Protein AF-A0A094HA91-F1 (afdb_monomer_lite)

Structure (mmCIF, N/CA/C/O backbone):
data_AF-A0A094HA91-F1
#
_entry.id   AF-A0A094HA91-F1
#
loop_
_atom_site.group_PDB
_atom_site.id
_atom_site.type_symbol
_atom_site.label_atom_id
_atom_site.label_alt_id
_atom_site.label_comp_id
_atom_site.label_asym_id
_atom_site.label_entity_id
_atom_site.label_seq_id
_atom_site.pdbx_PDB_ins_code
_atom_site.Cartn_x
_atom_site.Cartn_y
_atom_site.Cartn_z
_atom_site.occupancy
_atom_site.B_iso_or_equiv
_atom_site.auth_seq_id
_atom_site.auth_comp_id
_atom_site.auth_asym_id
_atom_site.auth_atom_id
_atom_site.pdbx_PDB_model_num
ATOM 1 N N . MET A 1 1 ? -21.942 -60.746 1.609 1.00 38.16 1 MET A N 1
ATOM 2 C CA . MET A 1 1 ? -20.697 -60.025 1.273 1.00 38.16 1 MET A CA 1
ATOM 3 C C . MET A 1 1 ? -20.878 -59.395 -0.104 1.00 38.16 1 MET A C 1
ATOM 5 O O . MET A 1 1 ? -20.816 -60.115 -1.087 1.00 38.16 1 MET A O 1
ATOM 9 N N . LEU A 1 2 ? -21.192 -58.098 -0.183 1.00 35.50 2 LEU A N 1
ATOM 10 C CA . LEU A 1 2 ? -21.187 -57.336 -1.440 1.00 35.50 2 LEU A CA 1
ATOM 11 C C . LEU A 1 2 ? -20.067 -56.296 -1.335 1.00 35.50 2 LEU A C 1
ATOM 13 O O . LEU A 1 2 ? -20.150 -55.385 -0.512 1.00 35.50 2 LEU A O 1
ATOM 17 N N . GLY A 1 3 ? -19.005 -56.472 -2.119 1.00 34.31 3 GLY A N 1
ATOM 18 C CA . GLY A 1 3 ? -17.891 -55.530 -2.199 1.00 34.31 3 GLY A CA 1
ATOM 19 C C . GLY A 1 3 ? -18.286 -54.297 -3.009 1.00 34.31 3 GLY A C 1
ATOM 20 O O . GLY A 1 3 ? -18.731 -54.416 -4.148 1.00 34.31 3 GLY A O 1
ATOM 21 N N . ARG A 1 4 ? -18.139 -53.110 -2.414 1.00 38.88 4 ARG A N 1
ATOM 22 C CA . ARG A 1 4 ? -18.252 -51.826 -3.114 1.00 38.88 4 ARG A CA 1
ATOM 23 C C . ARG A 1 4 ? -16.974 -51.594 -3.922 1.00 38.88 4 ARG A C 1
ATOM 25 O O . ARG A 1 4 ? -15.904 -51.473 -3.336 1.00 38.88 4 ARG A O 1
ATOM 32 N N . TYR A 1 5 ? -17.093 -51.504 -5.243 1.00 34.62 5 TYR A N 1
ATOM 33 C CA . TYR A 1 5 ? -16.032 -50.987 -6.105 1.00 34.62 5 TYR A CA 1
ATOM 34 C C . TYR A 1 5 ? -16.173 -49.466 -6.204 1.00 34.62 5 TYR A C 1
ATOM 36 O O . TYR A 1 5 ? -17.178 -48.962 -6.703 1.00 34.62 5 TYR A O 1
ATOM 44 N N . THR A 1 6 ? -15.173 -48.735 -5.719 1.00 33.72 6 THR A N 1
ATOM 45 C CA . THR A 1 6 ? -15.043 -47.291 -5.939 1.00 33.72 6 THR A CA 1
ATOM 46 C C . THR A 1 6 ? -14.335 -47.082 -7.273 1.00 33.72 6 THR A C 1
ATOM 48 O O . THR A 1 6 ? -13.165 -47.431 -7.413 1.00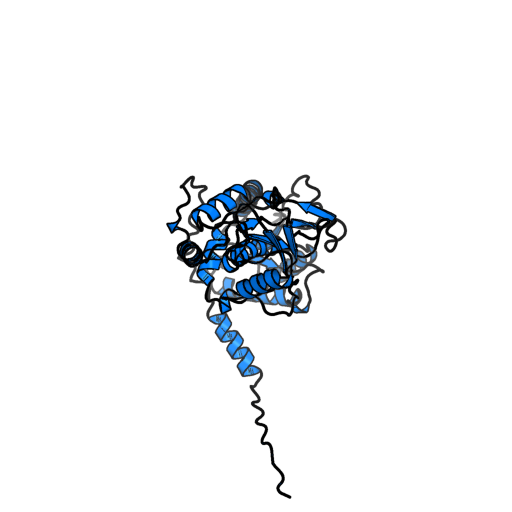 33.72 6 THR A O 1
ATOM 51 N N . VAL A 1 7 ? -15.034 -46.529 -8.264 1.00 33.19 7 VAL A N 1
ATOM 52 C CA . VAL A 1 7 ? -14.422 -46.092 -9.526 1.00 33.19 7 VAL A CA 1
ATOM 53 C C . VAL A 1 7 ? -13.783 -44.725 -9.285 1.00 33.19 7 VAL A C 1
ATOM 55 O O . VAL A 1 7 ? -14.483 -43.748 -9.031 1.00 33.19 7 VAL A O 1
ATOM 58 N N . VAL A 1 8 ? -12.453 -44.659 -9.332 1.00 33.97 8 VAL A N 1
ATOM 59 C CA . VAL A 1 8 ? -11.690 -43.405 -9.277 1.00 33.97 8 VAL A CA 1
ATOM 60 C C . VAL A 1 8 ? -11.387 -42.978 -10.712 1.00 33.97 8 VAL A C 1
ATOM 62 O O . VAL A 1 8 ? -10.635 -43.650 -11.415 1.00 33.97 8 VAL A O 1
ATOM 65 N N . PHE A 1 9 ? -11.977 -41.868 -11.159 1.00 29.89 9 PHE A N 1
ATOM 66 C CA . PHE A 1 9 ? -11.622 -41.239 -12.431 1.00 29.89 9 PHE A CA 1
ATOM 67 C C . PHE A 1 9 ? -10.371 -40.379 -12.236 1.00 29.89 9 PHE A C 1
ATOM 69 O O . PHE A 1 9 ? -10.421 -39.332 -11.595 1.00 29.89 9 PHE A O 1
ATOM 76 N N . TYR A 1 10 ? -9.248 -40.803 -12.813 1.00 31.75 10 TYR A N 1
ATOM 77 C CA . TYR A 1 10 ? -8.086 -39.937 -12.981 1.00 31.75 10 TYR A CA 1
ATOM 78 C C . TYR A 1 10 ? -8.288 -39.095 -14.242 1.00 31.75 10 TYR A C 1
ATOM 80 O O . TYR A 1 10 ? -8.124 -39.585 -15.358 1.00 31.75 10 TYR A O 1
ATOM 88 N N . ILE A 1 11 ? -8.647 -37.821 -14.074 1.00 40.84 11 ILE A N 1
ATOM 89 C CA . ILE A 1 11 ? -8.557 -36.849 -15.166 1.00 40.84 11 ILE A CA 1
ATOM 90 C C . ILE A 1 11 ? -7.079 -36.480 -15.299 1.00 40.84 11 ILE A C 1
ATOM 92 O O . ILE A 1 11 ? -6.558 -35.640 -14.568 1.00 40.84 11 ILE A O 1
ATOM 96 N N . VAL A 1 12 ? -6.387 -37.146 -16.220 1.00 38.72 12 VAL A N 1
ATOM 97 C CA . VAL A 1 12 ? -5.039 -36.760 -16.634 1.00 38.72 12 VAL A CA 1
ATOM 98 C C . VAL A 1 12 ? -5.189 -35.557 -17.559 1.00 38.72 12 VAL A C 1
ATOM 100 O O . VAL A 1 12 ? -5.432 -35.712 -18.753 1.00 38.72 12 VAL A O 1
ATOM 103 N N . ILE A 1 13 ? -5.097 -34.345 -17.009 1.00 44.78 13 ILE A N 1
ATOM 104 C CA . ILE A 1 13 ? -4.957 -33.143 -17.834 1.00 44.78 13 ILE A CA 1
ATOM 105 C C . ILE A 1 13 ? -3.515 -33.154 -18.356 1.00 44.78 13 ILE A C 1
ATOM 107 O O . ILE A 1 13 ? -2.586 -33.068 -17.547 1.00 44.78 13 ILE A O 1
ATOM 111 N N . PRO A 1 14 ? -3.283 -33.299 -19.673 1.00 46.81 14 PRO A N 1
ATOM 112 C CA . PRO A 1 14 ? -1.931 -33.305 -20.204 1.00 46.81 14 PRO A CA 1
ATOM 113 C C . PRO A 1 14 ? -1.273 -31.960 -19.892 1.00 46.81 14 PRO A C 1
ATOM 115 O O . PRO A 1 14 ? -1.886 -30.908 -20.067 1.00 46.81 14 PRO A O 1
ATOM 118 N N . LEU A 1 15 ? -0.013 -31.985 -19.453 1.00 42.66 15 LEU A N 1
ATOM 119 C CA . LEU A 1 15 ? 0.772 -30.794 -19.097 1.00 42.66 15 LEU A CA 1
ATOM 120 C C . LEU A 1 15 ? 0.761 -29.728 -20.217 1.00 42.66 15 LEU A C 1
ATOM 122 O O . LEU A 1 15 ? 0.785 -28.533 -19.940 1.00 42.66 15 LEU A O 1
ATOM 126 N N . ALA A 1 16 ? 0.619 -30.170 -21.473 1.00 42.41 16 ALA A N 1
ATOM 127 C CA . ALA A 1 16 ? 0.439 -29.326 -22.652 1.00 42.41 16 ALA A CA 1
ATOM 128 C C . ALA A 1 16 ? -0.849 -28.474 -22.626 1.00 42.41 16 ALA A C 1
ATOM 130 O O . ALA A 1 16 ? -0.846 -27.341 -23.096 1.00 42.41 16 ALA A O 1
ATOM 131 N N . ALA A 1 17 ? -1.953 -28.970 -22.062 1.00 46.06 17 ALA A N 1
ATOM 132 C CA . ALA A 1 17 ? -3.192 -28.202 -21.938 1.00 46.06 17 ALA A CA 1
ATOM 133 C C . ALA A 1 17 ? -3.067 -27.094 -20.881 1.00 46.06 17 ALA A C 1
ATOM 135 O O . ALA A 1 17 ? -3.595 -26.004 -21.077 1.00 46.06 17 ALA A O 1
ATOM 136 N N . ILE A 1 18 ? -2.304 -27.331 -19.806 1.00 53.28 18 ILE A N 1
ATOM 137 C CA . ILE A 1 18 ? -2.034 -26.326 -18.767 1.00 53.28 18 ILE A CA 1
ATOM 138 C C . ILE A 1 18 ? -1.111 -25.230 -19.307 1.00 53.28 18 ILE A C 1
ATOM 140 O O . ILE A 1 18 ? -1.396 -24.053 -19.105 1.00 53.28 18 ILE A O 1
ATOM 144 N N . THR A 1 19 ? -0.053 -25.580 -20.047 1.00 44.22 19 THR A N 1
ATOM 145 C CA . THR A 1 19 ? 0.846 -24.585 -20.660 1.00 44.22 19 THR A CA 1
ATOM 146 C C . THR A 1 19 ? 0.166 -23.785 -21.767 1.00 44.22 19 THR A C 1
ATOM 148 O O . THR A 1 19 ? 0.393 -22.581 -21.867 1.00 44.22 19 THR A O 1
ATOM 151 N N . THR A 1 20 ? -0.723 -24.402 -22.550 1.00 41.41 20 THR A N 1
ATOM 152 C CA . THR A 1 20 ? -1.504 -23.688 -23.574 1.00 41.41 20 THR A CA 1
ATOM 153 C C . THR A 1 20 ? -2.533 -22.751 -22.935 1.00 41.41 20 THR A C 1
ATOM 155 O O . THR A 1 20 ? -2.686 -21.620 -23.387 1.00 41.41 20 THR A O 1
ATOM 158 N N . LEU A 1 21 ? -3.182 -23.161 -21.838 1.00 39.25 21 LEU A N 1
ATOM 159 C CA . LEU A 1 21 ? -4.107 -22.305 -21.090 1.00 39.25 21 LEU A CA 1
ATOM 160 C C . LEU A 1 21 ? -3.375 -21.133 -20.412 1.00 39.25 21 LEU A C 1
ATOM 162 O O . LEU A 1 21 ? -3.867 -20.010 -20.453 1.00 39.25 21 LEU A O 1
ATOM 166 N N . TYR A 1 22 ? -2.168 -21.363 -19.879 1.00 42.41 22 TYR A N 1
ATOM 167 C CA . TYR A 1 22 ? -1.291 -20.303 -19.366 1.00 42.41 22 TYR A CA 1
ATOM 168 C C . TYR A 1 22 ? -0.878 -19.327 -20.478 1.00 42.41 22 TYR A C 1
ATOM 170 O O . TYR A 1 22 ? -0.992 -18.117 -20.314 1.00 42.41 22 TYR A O 1
ATOM 178 N N . ALA A 1 23 ? -0.462 -19.828 -21.644 1.00 40.25 23 ALA A N 1
ATOM 179 C CA . ALA A 1 23 ? -0.062 -18.981 -22.765 1.00 40.25 23 ALA A CA 1
ATOM 180 C C . ALA A 1 23 ? -1.231 -18.166 -23.343 1.00 40.25 23 ALA A C 1
ATOM 182 O O . ALA A 1 23 ? -1.022 -17.040 -23.781 1.00 40.25 23 ALA A O 1
ATOM 183 N N . VAL A 1 24 ? -2.458 -18.698 -23.337 1.00 41.19 24 VAL A N 1
ATOM 184 C CA . VAL A 1 24 ? -3.656 -17.987 -23.812 1.00 41.19 24 VAL A CA 1
ATOM 185 C C . VAL A 1 24 ? -4.144 -16.958 -22.789 1.00 41.19 24 VAL A C 1
ATOM 187 O O . VAL A 1 24 ? -4.438 -15.832 -23.180 1.00 41.19 24 VAL A O 1
ATOM 190 N N . LEU A 1 25 ? -4.164 -17.291 -21.493 1.00 39.09 25 LEU A N 1
ATOM 191 C CA . LEU A 1 25 ? -4.575 -16.354 -20.439 1.00 39.09 25 LEU A CA 1
ATOM 192 C C . LEU A 1 25 ? -3.605 -15.170 -20.299 1.00 39.09 25 LEU A C 1
ATOM 194 O O . LEU A 1 25 ? -4.060 -14.054 -20.086 1.00 39.09 25 LEU A O 1
ATOM 198 N N . PHE A 1 26 ? -2.300 -15.378 -20.508 1.00 41.28 26 PHE A N 1
ATOM 199 C CA . PHE A 1 26 ? -1.299 -14.301 -20.474 1.00 41.28 26 PHE A CA 1
ATOM 200 C C . PHE A 1 26 ? -1.054 -13.613 -21.832 1.00 41.28 26 PHE A C 1
ATOM 202 O O . PHE A 1 26 ? -0.458 -12.541 -21.866 1.00 41.28 26 PHE A O 1
ATOM 209 N N . ARG A 1 27 ? -1.534 -14.162 -22.962 1.00 34.72 27 ARG A N 1
ATOM 210 C CA . ARG A 1 27 ? -1.535 -13.450 -24.263 1.00 34.72 27 ARG A CA 1
ATOM 211 C C . ARG A 1 27 ? -2.678 -12.447 -24.414 1.00 34.72 27 ARG A C 1
ATOM 213 O O . ARG A 1 27 ? -2.625 -11.632 -25.334 1.00 34.72 27 ARG A O 1
ATOM 220 N N . LEU A 1 28 ? -3.698 -12.509 -23.557 1.00 30.31 28 LEU A N 1
ATOM 221 C CA . LEU A 1 28 ? -4.808 -11.552 -23.571 1.00 30.31 28 LEU A CA 1
ATOM 222 C C . LEU A 1 28 ? -4.429 -10.183 -22.976 1.00 30.31 28 LEU A C 1
ATOM 224 O O . LEU A 1 28 ? -5.101 -9.207 -23.288 1.00 30.31 28 LEU A O 1
ATOM 228 N N . ASP A 1 29 ? -3.294 -10.079 -22.276 1.00 33.84 29 ASP A N 1
ATOM 229 C CA . ASP A 1 29 ? -2.665 -8.810 -21.877 1.00 33.84 29 ASP A CA 1
ATOM 230 C C . ASP A 1 29 ? -1.635 -8.338 -22.918 1.00 33.84 29 ASP A C 1
ATOM 232 O O . ASP A 1 29 ? -0.498 -7.977 -22.601 1.00 33.84 29 ASP A O 1
ATOM 236 N N . ARG A 1 30 ? -2.006 -8.325 -24.205 1.00 31.97 30 ARG A N 1
ATOM 237 C CA . ARG A 1 30 ? -1.249 -7.502 -25.157 1.00 31.97 30 ARG A CA 1
ATOM 238 C C . ARG A 1 30 ? -1.371 -6.050 -24.681 1.00 31.97 30 ARG A C 1
ATOM 240 O O . ARG A 1 30 ? -2.503 -5.572 -24.581 1.00 31.97 30 ARG A O 1
ATOM 247 N N . PRO A 1 31 ? -0.265 -5.329 -24.422 1.00 30.42 31 PRO A N 1
ATOM 248 C CA . PRO A 1 31 ? -0.367 -3.903 -24.168 1.00 30.42 31 PRO A CA 1
ATOM 249 C C . PRO A 1 31 ? -1.065 -3.255 -25.374 1.00 30.42 31 PRO A C 1
ATOM 251 O O . PRO A 1 31 ? -0.810 -3.665 -26.517 1.00 30.42 31 PRO A O 1
ATOM 254 N N . PRO A 1 32 ? -1.975 -2.290 -25.157 1.00 28.73 32 PRO A N 1
ATOM 255 C CA . PRO A 1 32 ? -2.599 -1.580 -26.259 1.00 28.73 32 PRO A CA 1
ATOM 256 C C . PRO A 1 32 ? -1.510 -0.997 -27.167 1.00 28.73 32 PRO A C 1
ATOM 258 O O . PRO A 1 32 ? -0.458 -0.550 -26.701 1.00 28.73 32 PRO A O 1
ATOM 261 N N . ARG A 1 33 ? -1.764 -1.039 -28.483 1.00 31.08 33 ARG A N 1
ATOM 262 C CA . ARG A 1 33 ? -0.947 -0.366 -29.503 1.00 31.08 33 ARG A CA 1
ATOM 263 C C . ARG A 1 33 ? -0.637 1.049 -29.009 1.00 31.08 33 ARG A C 1
ATOM 265 O O . ARG A 1 33 ? -1.548 1.763 -28.606 1.00 31.08 33 ARG A O 1
ATOM 272 N N . SER A 1 34 ? 0.635 1.434 -29.059 1.00 40.12 34 SER A N 1
ATOM 273 C CA . SER A 1 34 ? 1.228 2.627 -28.435 1.00 40.12 34 SER A CA 1
ATOM 274 C C . SER A 1 34 ? 0.684 3.991 -28.896 1.00 40.12 34 SER A C 1
ATOM 276 O O . SER A 1 34 ? 1.329 5.004 -28.644 1.00 40.12 34 SER A O 1
ATOM 278 N N . GLN A 1 35 ? -0.442 4.050 -29.606 1.00 32.84 35 GLN A N 1
ATOM 279 C CA . GLN A 1 35 ? -0.979 5.298 -30.147 1.00 32.84 35 GLN A CA 1
ATOM 280 C C . GLN A 1 35 ? -1.782 6.112 -29.121 1.00 32.84 35 GLN A C 1
ATOM 282 O O . GLN A 1 35 ? -1.904 7.314 -29.313 1.00 32.84 35 GLN A O 1
ATOM 287 N N . ASP A 1 36 ? -2.192 5.517 -27.992 1.00 30.61 36 ASP A N 1
ATOM 288 C CA . ASP A 1 36 ? -2.956 6.222 -26.945 1.00 30.61 36 ASP A CA 1
ATOM 289 C C . ASP A 1 36 ? -2.227 6.358 -25.596 1.00 30.61 36 ASP A C 1
ATOM 291 O O . ASP A 1 36 ? -2.799 6.852 -24.626 1.00 30.61 36 ASP A O 1
ATOM 295 N N . LEU A 1 37 ? -0.937 6.004 -25.509 1.00 34.59 37 LEU A N 1
ATOM 296 C CA . LEU A 1 37 ? -0.106 6.354 -24.347 1.00 34.59 37 LEU A CA 1
ATOM 297 C C . LEU A 1 37 ? 0.380 7.806 -24.456 1.00 34.59 37 LEU A C 1
ATOM 299 O O . LEU A 1 37 ? 1.569 8.103 -24.340 1.00 34.59 37 LEU A O 1
ATOM 303 N N . PHE A 1 38 ? -0.560 8.737 -24.627 1.00 28.98 38 PHE A N 1
ATOM 304 C CA . PHE A 1 38 ? -0.359 10.068 -24.084 1.00 28.98 38 PHE A CA 1
ATOM 305 C C . PHE A 1 38 ? -0.346 9.896 -22.567 1.00 28.98 38 PHE A C 1
ATOM 307 O O . PHE A 1 38 ? -1.379 9.917 -21.902 1.00 28.98 38 PHE A O 1
ATOM 314 N N . LEU A 1 39 ? 0.852 9.724 -22.007 1.00 33.50 39 LEU A N 1
ATOM 315 C CA . LEU A 1 39 ? 1.115 10.269 -20.688 1.00 33.50 39 LEU A CA 1
ATOM 316 C C . LEU A 1 39 ? 0.769 11.750 -20.819 1.00 33.50 39 LEU A C 1
ATOM 318 O O . LEU A 1 39 ? 1.577 12.540 -21.314 1.00 33.50 39 LEU A O 1
ATOM 322 N N . SER A 1 40 ? -0.461 12.116 -20.441 1.00 27.19 40 SER A N 1
ATOM 323 C CA . SER A 1 40 ? -0.769 13.495 -20.101 1.00 27.19 40 SER A CA 1
ATOM 324 C C . SER A 1 40 ? 0.398 13.964 -19.245 1.00 27.19 40 SER A C 1
ATOM 326 O O . SER A 1 40 ? 0.839 13.193 -18.379 1.00 27.19 40 SER A O 1
ATOM 328 N N . PRO A 1 41 ? 0.958 15.160 -19.494 1.00 34.25 41 PRO A N 1
ATOM 329 C CA . PRO A 1 41 ? 1.962 15.674 -18.594 1.00 34.25 41 PRO A CA 1
ATOM 330 C C . PRO A 1 41 ? 1.331 15.558 -17.211 1.00 34.25 41 PRO A C 1
ATOM 332 O O . PRO A 1 41 ? 0.242 16.094 -16.993 1.00 34.25 41 PRO A O 1
ATOM 335 N N . LEU A 1 42 ? 1.965 14.806 -16.307 1.00 42.44 42 LEU A N 1
ATOM 336 C CA . LEU A 1 42 ? 1.732 14.927 -14.874 1.00 42.44 42 LEU A CA 1
ATOM 337 C C . LEU A 1 42 ? 2.245 16.322 -14.512 1.00 42.44 42 LEU A C 1
ATOM 339 O O . LEU A 1 42 ? 3.286 16.499 -13.887 1.00 42.44 42 LEU A O 1
ATOM 343 N N . LEU A 1 43 ? 1.546 17.330 -15.036 1.00 37.88 43 LEU A N 1
ATOM 344 C CA . LEU A 1 43 ? 1.584 18.685 -14.579 1.00 37.88 43 LEU A CA 1
ATOM 345 C C . LEU A 1 43 ? 1.301 18.552 -13.096 1.00 37.88 43 LEU A C 1
ATOM 347 O O . LEU A 1 43 ? 0.321 17.937 -12.672 1.00 37.88 43 LEU A O 1
ATOM 351 N N . SER A 1 44 ? 2.204 19.121 -12.315 1.00 41.97 44 SER A N 1
ATOM 352 C CA . SER A 1 44 ? 1.885 19.659 -11.008 1.00 41.97 44 SER A CA 1
ATOM 353 C C . SER A 1 44 ? 0.778 20.700 -11.218 1.00 41.97 44 SER A C 1
ATOM 355 O O . SER A 1 44 ? 1.025 21.900 -11.234 1.00 41.97 44 SER A O 1
ATOM 357 N N . SER A 1 45 ? -0.437 20.250 -11.528 1.00 41.72 45 SER A N 1
ATOM 358 C CA . SER A 1 45 ? -1.590 21.114 -11.573 1.00 41.72 45 SER A CA 1
ATOM 359 C C . SER A 1 45 ? -2.028 21.261 -10.132 1.00 41.72 45 SER A C 1
ATOM 361 O O . SER A 1 45 ? -2.403 20.308 -9.452 1.00 41.72 45 SER A O 1
ATOM 363 N N . SER A 1 46 ? -1.963 22.496 -9.666 1.00 52.66 46 SER A N 1
ATOM 364 C CA . SER A 1 46 ? -2.639 23.014 -8.485 1.00 52.66 46 SER A CA 1
ATOM 365 C C . SER A 1 46 ? -4.170 22.921 -8.594 1.00 52.66 46 SER A C 1
ATOM 367 O O . SER A 1 46 ? -4.872 23.752 -8.020 1.00 52.66 46 SER A O 1
ATOM 369 N N . GLU A 1 47 ? -4.704 21.980 -9.381 1.00 60.19 47 GLU A N 1
ATOM 370 C CA . GLU A 1 47 ? -6.138 21.759 -9.443 1.00 60.19 47 GLU A CA 1
ATOM 371 C C . GLU A 1 47 ? -6.588 21.132 -8.122 1.00 60.19 47 GLU A C 1
ATOM 373 O O . GLU A 1 47 ? -5.949 20.195 -7.627 1.00 60.19 47 GLU A O 1
ATOM 378 N N . PRO A 1 48 ? -7.648 21.673 -7.504 1.00 69.38 48 PRO A N 1
ATOM 379 C CA . PRO A 1 48 ? -8.172 21.114 -6.275 1.00 69.38 48 PRO A CA 1
ATOM 380 C C . PRO A 1 48 ? -8.646 19.683 -6.535 1.00 69.38 48 PRO A C 1
ATOM 382 O O . PRO A 1 48 ? -9.438 19.442 -7.445 1.00 69.38 48 PRO A O 1
ATOM 385 N N . LEU A 1 49 ? -8.166 18.750 -5.709 1.00 81.19 49 LEU A N 1
ATOM 386 C CA . LEU A 1 49 ? -8.614 17.358 -5.712 1.00 81.19 49 LEU A CA 1
ATOM 387 C C . LEU A 1 49 ? -10.143 17.313 -5.636 1.00 81.19 49 LEU A C 1
ATOM 389 O O . LEU A 1 49 ? -10.743 17.915 -4.739 1.00 81.19 49 LEU A O 1
ATOM 393 N N . SER A 1 50 ? -10.771 16.576 -6.547 1.00 81.69 50 SER A N 1
ATOM 394 C CA . SER A 1 50 ? -12.223 16.418 -6.581 1.00 81.69 50 SER A CA 1
ATOM 395 C C . SER A 1 50 ? -12.615 14.993 -6.224 1.00 81.69 50 SER A C 1
ATOM 397 O O . SER A 1 50 ? -12.054 14.017 -6.716 1.00 81.69 50 SER A O 1
ATOM 399 N N . GLY A 1 51 ? -13.670 14.842 -5.420 1.00 73.50 51 GLY A N 1
ATOM 400 C CA . GLY A 1 51 ? -14.218 13.524 -5.089 1.00 73.50 51 GLY A CA 1
ATOM 401 C C . GLY A 1 51 ? -14.679 12.727 -6.316 1.00 73.50 51 GLY A C 1
ATOM 402 O O . GLY A 1 51 ? -14.719 11.499 -6.267 1.00 73.50 51 GLY A O 1
ATOM 403 N N . SER A 1 52 ? -14.988 13.407 -7.428 1.00 80.50 52 SER A N 1
ATOM 404 C CA . SER A 1 52 ? -15.343 12.770 -8.702 1.00 80.50 52 SER A CA 1
ATOM 405 C C . SER A 1 52 ? -14.186 12.004 -9.348 1.00 80.50 52 SER A C 1
ATOM 407 O O . SER A 1 52 ? -14.431 11.182 -10.224 1.00 80.50 52 SER A O 1
ATOM 409 N N . GLU A 1 53 ? -12.941 12.237 -8.922 1.00 86.94 53 GLU A N 1
ATOM 410 C CA . GLU A 1 53 ? -11.760 11.507 -9.402 1.00 86.94 53 GLU A CA 1
ATOM 411 C C . GLU A 1 53 ? -11.681 10.074 -8.840 1.00 86.94 53 GLU A C 1
ATOM 413 O O . GLU A 1 53 ? -10.926 9.247 -9.357 1.00 86.94 53 GLU A O 1
ATOM 418 N N . PHE A 1 54 ? -12.481 9.757 -7.810 1.00 93.19 54 PHE A N 1
ATOM 419 C CA . PHE A 1 54 ? -12.431 8.488 -7.073 1.00 93.19 54 PHE A CA 1
ATOM 420 C C . PHE A 1 54 ? -13.818 7.830 -6.895 1.00 93.19 54 PHE A C 1
ATOM 422 O O . PHE A 1 54 ? -14.187 7.483 -5.769 1.00 93.19 54 PHE A O 1
ATOM 429 N N . PRO A 1 55 ? -14.612 7.620 -7.964 1.00 94.81 55 PRO A N 1
ATOM 430 C CA . PRO A 1 55 ? -16.016 7.215 -7.844 1.00 94.81 55 PRO A CA 1
ATOM 431 C C . PRO A 1 55 ? -16.204 5.877 -7.112 1.00 94.81 55 PRO A C 1
ATOM 433 O O . PRO A 1 55 ? -17.035 5.788 -6.210 1.00 94.81 55 PRO A O 1
ATOM 436 N N . SER A 1 56 ? -15.400 4.857 -7.429 1.00 96.75 56 SER A N 1
ATOM 437 C CA . SER A 1 56 ? -15.520 3.529 -6.806 1.00 96.75 56 SER A CA 1
ATOM 438 C C . SER A 1 56 ? -15.094 3.525 -5.336 1.00 96.75 56 SER A C 1
ATOM 440 O O . SER A 1 56 ? -15.715 2.855 -4.515 1.00 96.75 56 SER A O 1
ATOM 442 N N . LEU A 1 57 ? -14.065 4.304 -4.978 1.00 96.31 57 LEU A N 1
ATOM 443 C CA . LEU A 1 57 ? -13.638 4.448 -3.582 1.00 96.31 57 LEU A CA 1
ATOM 444 C C . LEU A 1 57 ? -14.679 5.233 -2.771 1.00 96.31 57 LEU A C 1
ATOM 446 O O . LEU A 1 57 ? -15.043 4.810 -1.678 1.00 96.31 57 LEU A O 1
ATOM 450 N N . ARG A 1 58 ? -15.230 6.314 -3.337 1.00 96.75 58 ARG A N 1
ATOM 451 C CA . ARG A 1 58 ? -16.337 7.068 -2.736 1.00 96.75 58 ARG A CA 1
ATOM 452 C C . ARG A 1 58 ? -17.552 6.175 -2.489 1.00 96.75 58 ARG A C 1
ATOM 454 O O . ARG A 1 58 ? -18.127 6.236 -1.407 1.00 96.75 58 ARG A O 1
ATOM 461 N N . HIS A 1 59 ? -17.936 5.363 -3.473 1.00 97.31 59 HIS A N 1
ATOM 462 C CA . HIS A 1 59 ? -19.046 4.421 -3.347 1.00 97.31 59 HIS A CA 1
ATOM 463 C C . HIS A 1 59 ? -18.818 3.442 -2.194 1.00 97.31 59 HIS A C 1
ATOM 465 O O . HIS A 1 59 ? -19.652 3.355 -1.297 1.00 97.31 59 HIS A O 1
ATOM 471 N N . LEU A 1 60 ? -17.651 2.790 -2.161 1.00 97.75 60 LEU A N 1
ATOM 472 C CA . LEU A 1 60 ? -17.285 1.866 -1.089 1.00 97.75 60 LEU A CA 1
ATOM 473 C C . LEU A 1 60 ? -17.370 2.529 0.297 1.00 97.75 60 LEU A C 1
ATOM 475 O O . LEU A 1 60 ? -17.880 1.935 1.244 1.00 97.75 60 LEU A O 1
ATOM 479 N N . CYS A 1 61 ? -16.907 3.773 0.423 1.00 97.56 61 CYS A N 1
ATOM 480 C CA . CYS A 1 61 ? -16.968 4.509 1.685 1.00 97.56 61 CYS A CA 1
ATOM 481 C C . CYS A 1 61 ? -18.391 4.872 2.115 1.00 97.56 61 CYS A C 1
ATOM 483 O 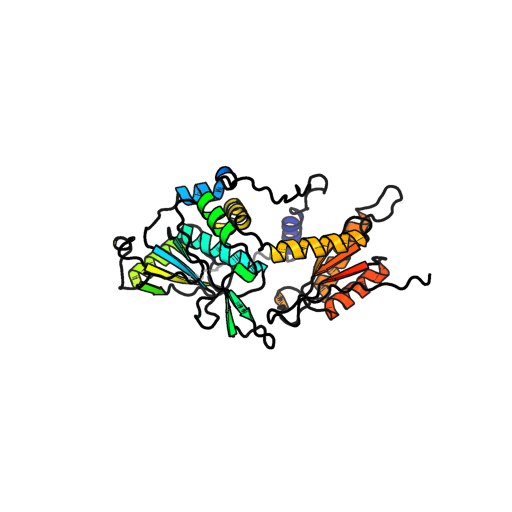O . CYS A 1 61 ? -18.677 4.875 3.311 1.00 97.56 61 CYS A O 1
ATOM 485 N N . ASN A 1 62 ? -19.285 5.134 1.161 1.00 97.81 62 ASN A N 1
ATOM 486 C CA . ASN A 1 62 ? -20.696 5.394 1.441 1.00 97.81 62 ASN A CA 1
ATOM 487 C C . ASN A 1 62 ? -21.448 4.137 1.900 1.00 97.81 62 ASN A C 1
ATOM 489 O O . ASN A 1 62 ? -22.365 4.252 2.705 1.00 97.81 62 ASN A O 1
ATOM 493 N N . GLU A 1 63 ? -21.067 2.958 1.407 1.00 97.25 63 GLU A N 1
ATOM 494 C CA . GLU A 1 63 ? -21.662 1.675 1.813 1.00 97.25 63 GLU A CA 1
ATOM 495 C C . GLU A 1 63 ? -21.087 1.121 3.122 1.00 97.25 63 GLU A C 1
ATOM 497 O O . GLU A 1 63 ? -21.622 0.173 3.696 1.00 97.25 63 GLU A O 1
ATOM 502 N N . THR A 1 64 ? -19.977 1.687 3.593 1.00 98.25 64 THR A N 1
ATOM 503 C CA . THR A 1 64 ? -19.290 1.206 4.788 1.00 98.25 64 THR A CA 1
ATOM 504 C C . THR A 1 64 ? -20.045 1.605 6.058 1.00 98.25 64 THR A C 1
ATOM 506 O O . THR A 1 64 ? -20.374 2.772 6.264 1.00 98.25 64 THR A O 1
ATOM 509 N N . ASP A 1 65 ? -20.259 0.635 6.949 1.00 97.44 65 ASP A N 1
ATOM 510 C CA . ASP A 1 65 ? -20.783 0.861 8.300 1.00 97.44 65 ASP A CA 1
ATOM 511 C C . ASP A 1 65 ? -19.659 1.285 9.263 1.00 97.44 65 ASP A C 1
ATOM 513 O O . ASP A 1 65 ? -18.908 0.454 9.795 1.00 97.44 65 ASP A O 1
ATOM 517 N N . TRP A 1 66 ? -19.526 2.599 9.445 1.00 98.31 66 TRP A N 1
ATOM 518 C CA . TRP A 1 66 ? -18.464 3.232 10.224 1.00 98.31 66 TRP A CA 1
ATOM 519 C C . TRP A 1 66 ? -18.730 3.187 11.732 1.00 98.31 66 TRP A C 1
ATOM 521 O O . TRP A 1 66 ? -19.810 3.511 12.213 1.00 98.31 66 TRP A O 1
ATOM 531 N N . THR A 1 67 ? -17.701 2.847 12.505 1.00 98.25 67 THR A N 1
ATOM 532 C CA . THR A 1 67 ? -17.703 2.874 13.970 1.00 98.25 67 THR A CA 1
ATOM 533 C C . THR A 1 67 ? -16.792 3.999 14.453 1.00 98.25 67 THR A C 1
ATOM 535 O O . THR A 1 67 ? -15.565 3.894 14.404 1.00 98.25 67 THR A O 1
ATOM 538 N N . GLU A 1 68 ? -17.383 5.098 14.924 1.00 97.81 68 GLU A N 1
ATOM 539 C CA . GLU A 1 68 ? -16.616 6.219 15.467 1.00 97.81 68 GLU A CA 1
ATOM 540 C C . GLU A 1 68 ? -15.757 5.764 16.659 1.00 97.81 68 GLU A C 1
ATOM 542 O O . GLU A 1 68 ? -16.226 5.065 17.551 1.00 97.81 68 GLU A O 1
ATOM 547 N N . GLY A 1 69 ? -14.482 6.155 16.686 1.00 98.12 69 GLY A N 1
ATOM 548 C CA . GLY A 1 69 ? -13.548 5.751 17.740 1.00 98.12 69 GLY A CA 1
ATOM 549 C C . GLY A 1 69 ? -12.885 4.386 17.533 1.00 98.12 69 GLY A C 1
ATOM 550 O O . GLY A 1 69 ? -11.964 4.073 18.284 1.00 98.12 69 GLY A O 1
ATOM 551 N N . LEU A 1 70 ? -13.267 3.602 16.519 1.00 98.75 70 LEU A N 1
ATOM 552 C CA . LEU A 1 70 ? -12.513 2.416 16.105 1.00 98.75 70 LEU A CA 1
ATOM 553 C C . LEU A 1 70 ? -11.364 2.830 15.176 1.00 98.75 70 LEU A C 1
ATOM 555 O O . LEU A 1 70 ? -11.591 3.490 14.164 1.00 98.75 70 LEU A O 1
ATOM 559 N N . TRP A 1 71 ? -10.140 2.419 15.498 1.00 98.75 71 TRP A N 1
ATOM 560 C CA . TRP A 1 71 ? -8.933 2.723 14.728 1.00 98.75 71 TRP A CA 1
ATOM 561 C C . TRP A 1 71 ? -8.189 1.452 14.348 1.00 98.75 71 TRP A C 1
ATOM 563 O O . TRP A 1 71 ? -8.007 0.568 15.180 1.00 98.75 71 TRP A O 1
ATOM 573 N N . LEU A 1 72 ? -7.696 1.386 13.115 1.00 98.69 72 LEU A N 1
ATOM 574 C CA . LEU A 1 72 ? -6.837 0.316 12.627 1.00 98.69 72 LEU A CA 1
ATOM 575 C C . LEU A 1 72 ? -5.407 0.826 12.429 1.00 98.69 72 LEU A C 1
ATOM 577 O O . LEU A 1 72 ? -5.185 1.861 11.797 1.00 98.69 72 LEU A O 1
ATOM 581 N N . GLN A 1 73 ? -4.431 0.063 12.917 1.00 98.06 73 GLN A N 1
ATOM 582 C CA . GLN A 1 73 ? -3.016 0.258 12.614 1.00 98.06 73 GLN A CA 1
ATOM 583 C C . GLN A 1 73 ? -2.425 -1.064 12.114 1.00 98.06 73 GLN A C 1
ATOM 585 O O . GLN A 1 73 ? -2.382 -2.057 12.843 1.00 98.06 73 GLN A O 1
ATOM 590 N N . CYS A 1 74 ? -1.975 -1.079 10.858 1.00 97.69 74 CYS A N 1
ATOM 591 C CA . CYS A 1 74 ? -1.430 -2.283 10.235 1.00 97.69 74 CYS A CA 1
ATOM 592 C C . CYS A 1 74 ? 0.091 -2.373 10.385 1.00 97.69 74 CYS A C 1
ATOM 594 O O . CYS A 1 74 ? 0.775 -1.352 10.336 1.00 97.69 74 CYS A O 1
ATOM 596 N N . HIS A 1 75 ? 0.634 -3.587 10.494 1.00 96.38 75 HIS A N 1
ATOM 597 C CA . HIS A 1 75 ? 2.075 -3.795 10.668 1.00 96.38 75 HIS A CA 1
ATOM 598 C C . HIS A 1 75 ? 2.583 -5.129 10.096 1.00 96.38 75 HIS A C 1
ATOM 600 O O . HIS A 1 75 ? 1.814 -6.007 9.710 1.00 96.38 75 HIS A O 1
ATOM 606 N N . ASN A 1 76 ? 3.909 -5.298 10.052 1.00 94.06 76 ASN A N 1
ATOM 607 C CA . ASN A 1 76 ? 4.571 -6.565 9.718 1.00 94.06 76 ASN A CA 1
ATOM 608 C C . ASN A 1 76 ? 5.280 -7.221 10.910 1.00 94.06 76 ASN A C 1
ATOM 610 O O . ASN A 1 76 ? 6.064 -8.148 10.707 1.00 94.06 76 ASN A O 1
ATOM 614 N N . ASN A 1 77 ? 5.012 -6.757 12.135 1.00 93.44 77 ASN A N 1
ATOM 615 C CA . ASN A 1 77 ? 5.668 -7.231 13.359 1.00 93.44 77 ASN A CA 1
ATOM 616 C C . ASN A 1 77 ? 7.202 -7.087 13.309 1.00 93.44 77 ASN A C 1
ATOM 618 O O . ASN A 1 77 ? 7.944 -8.001 13.668 1.00 93.44 77 ASN A O 1
ATOM 622 N N . VAL A 1 78 ? 7.675 -5.942 12.807 1.00 91.38 78 VAL A N 1
ATOM 623 C CA . VAL A 1 78 ? 9.101 -5.605 12.663 1.00 91.38 78 VAL A CA 1
ATOM 624 C C . VAL A 1 78 ? 9.396 -4.193 13.161 1.00 91.38 78 VAL A C 1
ATOM 626 O O . VAL A 1 78 ? 8.475 -3.415 13.415 1.00 91.38 78 VAL A O 1
ATOM 629 N N . GLY A 1 79 ? 10.687 -3.880 13.275 1.00 89.94 79 GLY A N 1
ATOM 630 C CA . GLY A 1 79 ? 11.178 -2.638 13.861 1.00 89.94 79 GLY A CA 1
ATOM 631 C C . GLY A 1 79 ? 11.101 -2.646 15.393 1.00 89.94 79 GLY A C 1
ATOM 632 O O . GLY A 1 79 ? 10.541 -3.580 15.983 1.00 89.94 79 GLY A O 1
ATOM 633 N N . PRO A 1 80 ? 11.649 -1.613 16.053 1.00 89.94 80 PRO A N 1
ATOM 634 C CA . PRO A 1 80 ? 11.677 -1.522 17.512 1.00 89.94 80 PRO A CA 1
ATOM 635 C C . PRO A 1 80 ? 10.289 -1.573 18.162 1.00 89.94 80 PRO A C 1
ATOM 637 O O . PRO A 1 80 ? 10.119 -2.226 19.190 1.00 89.94 80 PRO A O 1
ATOM 640 N N . SER A 1 81 ? 9.282 -0.936 17.553 1.00 90.75 81 SER A N 1
ATOM 641 C CA . SER A 1 81 ? 7.910 -0.940 18.082 1.00 90.75 81 SER A CA 1
ATOM 642 C C . SER A 1 81 ? 7.121 -2.201 17.734 1.00 90.75 81 SER A C 1
ATOM 644 O O . SER A 1 81 ? 6.020 -2.386 18.244 1.00 90.75 81 SER A O 1
ATOM 646 N N . LYS A 1 82 ? 7.633 -3.038 16.818 1.00 91.50 82 LYS A N 1
ATOM 647 C CA . LYS A 1 82 ? 6.888 -4.118 16.150 1.00 91.50 82 LYS A CA 1
ATOM 648 C C . LYS A 1 82 ? 5.646 -3.652 15.374 1.00 91.50 82 LYS A C 1
ATOM 650 O O . LYS A 1 82 ? 4.883 -4.486 14.887 1.00 91.50 82 LYS A O 1
ATOM 655 N N . THR A 1 83 ? 5.455 -2.347 15.182 1.00 92.25 83 THR A N 1
ATOM 656 C CA . THR A 1 83 ? 4.310 -1.785 14.446 1.00 92.25 83 THR A CA 1
ATOM 657 C C . THR A 1 83 ? 4.664 -1.293 13.042 1.00 92.25 83 THR A C 1
ATOM 659 O O . THR A 1 83 ? 3.806 -0.759 12.343 1.00 92.25 83 THR A O 1
ATOM 662 N N . ALA A 1 84 ? 5.899 -1.523 12.592 1.00 94.44 84 ALA A N 1
ATOM 663 C CA . ALA A 1 84 ? 6.360 -1.053 11.296 1.00 94.44 84 ALA A CA 1
ATOM 664 C C . ALA A 1 84 ? 6.058 -2.031 10.151 1.00 94.44 84 ALA A C 1
ATOM 666 O O . ALA A 1 84 ? 5.936 -3.250 10.330 1.00 94.44 84 ALA A O 1
ATOM 667 N N . MET A 1 85 ? 5.963 -1.481 8.944 1.00 93.38 85 MET A N 1
ATOM 668 C CA . MET A 1 85 ? 5.908 -2.219 7.689 1.00 93.38 85 MET A CA 1
ATOM 669 C C . MET A 1 85 ? 7.305 -2.434 7.114 1.00 93.38 85 MET A C 1
ATOM 671 O O . MET A 1 85 ? 8.186 -1.594 7.259 1.00 93.38 85 MET A O 1
ATOM 675 N N . ARG A 1 86 ? 7.498 -3.538 6.392 1.00 89.88 86 ARG A N 1
ATOM 676 C CA . ARG A 1 86 ? 8.729 -3.831 5.649 1.00 89.88 86 ARG A CA 1
ATOM 677 C C . ARG A 1 86 ? 8.466 -4.144 4.187 1.00 89.88 86 ARG A C 1
ATOM 679 O O . ARG A 1 86 ? 7.435 -4.711 3.810 1.00 89.88 86 ARG A O 1
ATOM 686 N N . GLY A 1 87 ? 9.487 -3.881 3.384 1.00 84.38 87 GLY A N 1
ATOM 687 C CA . GLY A 1 87 ? 9.570 -4.266 1.984 1.00 84.38 87 GLY A CA 1
ATOM 688 C C . GLY A 1 87 ? 10.352 -3.237 1.178 1.00 84.38 87 GLY A C 1
ATOM 689 O O . GLY A 1 87 ? 10.812 -2.240 1.722 1.00 84.38 87 GLY A O 1
ATOM 690 N N . GLY A 1 88 ? 10.507 -3.486 -0.124 1.00 82.19 88 GLY A N 1
ATOM 691 C CA . GLY A 1 88 ? 10.929 -2.434 -1.050 1.00 82.19 88 GLY A CA 1
ATOM 692 C C . GLY A 1 88 ? 9.826 -1.390 -1.253 1.00 82.19 88 GLY A C 1
ATOM 693 O O . GLY A 1 88 ? 8.690 -1.589 -0.823 1.00 82.19 88 GLY A O 1
ATOM 694 N N . LEU A 1 89 ? 10.147 -0.315 -1.970 1.00 84.81 89 LEU A N 1
ATOM 695 C CA . LEU A 1 89 ? 9.265 0.837 -2.195 1.00 84.81 89 LEU A CA 1
ATOM 696 C C . LEU A 1 89 ? 7.845 0.454 -2.653 1.00 84.81 89 LEU A C 1
ATOM 698 O O . LEU A 1 89 ? 6.862 0.886 -2.055 1.00 84.81 89 LEU A O 1
ATOM 702 N N . SER A 1 90 ? 7.731 -0.426 -3.655 1.00 84.12 90 SER A N 1
ATOM 703 C CA . SER A 1 90 ? 6.429 -0.905 -4.149 1.00 84.12 90 SER A CA 1
ATOM 704 C C . SER A 1 90 ? 5.646 -1.682 -3.084 1.00 84.12 90 SER A C 1
ATOM 706 O O . SER A 1 90 ? 4.438 -1.503 -2.951 1.00 84.12 90 SER A O 1
ATOM 708 N N . ASN A 1 91 ? 6.323 -2.491 -2.263 1.00 86.88 91 ASN A N 1
ATOM 709 C CA . ASN A 1 91 ? 5.667 -3.220 -1.178 1.00 86.88 91 ASN A CA 1
ATOM 710 C C . ASN A 1 91 ? 5.139 -2.262 -0.108 1.00 86.88 91 ASN A C 1
ATOM 712 O O . ASN A 1 91 ? 4.023 -2.453 0.364 1.00 86.88 91 ASN A O 1
ATOM 716 N N . LEU A 1 92 ? 5.912 -1.238 0.259 1.00 91.69 92 LEU A N 1
ATOM 717 C CA . LEU A 1 92 ? 5.488 -0.232 1.235 1.00 91.69 92 LEU A CA 1
ATOM 718 C C . LEU A 1 92 ? 4.264 0.546 0.731 1.00 91.69 92 LEU A C 1
ATOM 720 O O . LEU A 1 92 ? 3.267 0.629 1.447 1.00 91.69 92 LEU A O 1
ATOM 724 N N . GLY A 1 93 ? 4.282 0.997 -0.530 1.00 92.56 93 GLY A N 1
ATOM 725 C CA . GLY A 1 93 ? 3.127 1.646 -1.160 1.00 92.56 93 GLY A CA 1
ATOM 726 C C . GLY A 1 93 ? 1.888 0.743 -1.186 1.00 92.56 93 GLY A C 1
ATOM 727 O O . GLY A 1 93 ? 0.821 1.137 -0.716 1.00 92.56 93 GLY A O 1
ATOM 728 N N . ASN A 1 94 ? 2.037 -0.513 -1.627 1.00 91.69 94 ASN A N 1
ATOM 729 C CA . ASN A 1 94 ? 0.945 -1.495 -1.633 1.00 91.69 94 ASN A CA 1
ATOM 730 C C . ASN A 1 94 ? 0.344 -1.698 -0.237 1.00 91.69 94 ASN A C 1
ATOM 732 O O . ASN A 1 94 ? -0.870 -1.859 -0.095 1.00 91.69 94 ASN A O 1
ATOM 736 N N . ARG A 1 95 ? 1.180 -1.716 0.804 1.00 92.94 95 ARG A N 1
ATOM 737 C CA . ARG A 1 95 ? 0.726 -1.930 2.179 1.00 92.94 95 ARG A CA 1
ATOM 738 C C . ARG A 1 95 ? 0.026 -0.722 2.773 1.00 92.94 95 ARG A C 1
ATOM 740 O O . ARG A 1 95 ? -0.971 -0.926 3.458 1.00 92.94 95 ARG A O 1
ATOM 747 N N . MET A 1 96 ? 0.483 0.498 2.489 1.00 94.94 96 MET A N 1
ATOM 748 C CA . MET A 1 96 ? -0.249 1.706 2.883 1.00 94.94 96 MET A CA 1
ATOM 749 C C . MET A 1 96 ? -1.680 1.667 2.338 1.00 94.94 96 MET A C 1
ATOM 751 O O . MET A 1 96 ? -2.631 1.823 3.102 1.00 94.94 96 MET A O 1
ATOM 755 N N . GLN A 1 97 ? -1.831 1.344 1.049 1.00 95.94 97 GLN A N 1
ATOM 756 C CA . GLN A 1 97 ? -3.145 1.239 0.408 1.00 95.94 97 GLN A CA 1
ATOM 757 C C . GLN A 1 97 ? -3.984 0.091 0.959 1.00 95.94 97 GLN A C 1
ATOM 759 O O . GLN A 1 97 ? -5.175 0.237 1.224 1.00 95.94 97 GLN A O 1
ATOM 764 N N . THR A 1 98 ? -3.356 -1.064 1.173 1.00 95.81 98 THR A N 1
ATOM 765 C CA . THR A 1 98 ? -4.042 -2.227 1.744 1.00 95.81 98 THR A CA 1
ATOM 766 C C . THR A 1 98 ? -4.527 -1.936 3.162 1.00 95.81 98 THR A C 1
ATOM 768 O O . THR A 1 98 ? -5.634 -2.333 3.505 1.00 95.81 98 THR A O 1
ATOM 771 N N . CYS A 1 99 ? -3.756 -1.204 3.972 1.00 97.62 99 CYS A N 1
ATOM 772 C CA . CYS A 1 99 ? -4.178 -0.839 5.321 1.00 97.62 99 CYS A CA 1
ATOM 773 C C . CYS A 1 99 ? -5.411 0.069 5.316 1.00 97.62 99 CYS A C 1
ATOM 775 O O . CYS A 1 99 ? -6.346 -0.171 6.074 1.00 97.62 99 CYS A O 1
ATOM 777 N N . VAL A 1 100 ? -5.464 1.046 4.405 1.00 98.31 100 VAL A N 1
ATOM 778 C CA . VAL A 1 100 ? -6.665 1.869 4.204 1.00 98.31 100 VAL A CA 1
ATOM 779 C C . VAL A 1 100 ? -7.854 1.010 3.788 1.00 98.31 100 VAL A C 1
ATOM 781 O O . VAL A 1 100 ? -8.927 1.125 4.376 1.00 98.31 100 VAL A O 1
ATOM 784 N N . ARG A 1 101 ? -7.678 0.095 2.825 1.00 98.12 101 ARG A N 1
ATOM 785 C CA . ARG A 1 101 ? -8.765 -0.799 2.404 1.00 98.12 101 ARG A CA 1
ATOM 786 C C . ARG A 1 101 ? -9.278 -1.662 3.556 1.00 98.12 101 ARG A C 1
ATOM 788 O O . ARG A 1 101 ? -10.488 -1.842 3.678 1.00 98.12 101 ARG A O 1
ATOM 795 N N . LEU A 1 102 ? -8.385 -2.187 4.391 1.00 98.62 102 LEU A N 1
ATOM 796 C CA . LEU A 1 102 ? -8.742 -2.959 5.581 1.00 98.62 102 LEU A CA 1
ATOM 797 C C . LEU A 1 102 ? -9.486 -2.099 6.608 1.00 98.62 102 LEU A C 1
ATOM 799 O O . LEU A 1 102 ? -10.492 -2.553 7.144 1.00 98.62 102 LEU A O 1
ATOM 803 N N . ALA A 1 103 ? -9.058 -0.854 6.828 1.00 98.75 103 ALA A N 1
ATOM 804 C CA . ALA A 1 103 ? -9.742 0.079 7.721 1.00 98.75 103 ALA A CA 1
ATOM 805 C C . ALA A 1 103 ? -11.173 0.364 7.244 1.00 98.75 103 ALA A C 1
ATOM 807 O O . ALA A 1 103 ? -12.108 0.219 8.026 1.00 98.75 103 ALA A O 1
ATOM 808 N N . ILE A 1 104 ? -11.363 0.624 5.944 1.00 98.75 104 ILE A N 1
ATOM 809 C CA . ILE A 1 104 ? -12.694 0.752 5.328 1.00 98.75 104 ILE A CA 1
ATOM 810 C C . ILE A 1 104 ? -13.504 -0.538 5.532 1.00 98.75 104 ILE A C 1
ATOM 812 O O . ILE A 1 104 ? -14.641 -0.492 5.977 1.00 98.75 104 ILE A O 1
ATOM 816 N N . SER A 1 105 ? -12.912 -1.714 5.293 1.00 98.56 105 SER A N 1
ATOM 817 C CA . SER A 1 105 ? -13.590 -3.007 5.508 1.00 98.56 105 SER A CA 1
ATOM 818 C C . SER A 1 105 ? -14.061 -3.193 6.952 1.00 98.56 105 SER A C 1
ATOM 820 O O . SER A 1 105 ? -15.126 -3.753 7.187 1.00 98.56 105 SER A O 1
ATOM 822 N N . ALA A 1 106 ? -13.277 -2.707 7.914 1.00 98.44 106 ALA A N 1
ATOM 823 C CA . ALA A 1 106 ? -13.583 -2.740 9.336 1.00 98.44 106 ALA A CA 1
ATOM 824 C C . ALA A 1 106 ? -14.465 -1.573 9.808 1.00 98.44 106 ALA A C 1
ATOM 826 O O . ALA A 1 106 ? -14.758 -1.504 10.999 1.00 98.44 106 ALA A O 1
ATOM 827 N N . GLY A 1 107 ? -14.850 -0.637 8.933 1.00 98.50 107 GLY A N 1
ATOM 828 C CA . GLY A 1 107 ? -15.547 0.588 9.329 1.00 98.50 107 GLY A CA 1
ATOM 829 C C . GLY A 1 107 ? -14.766 1.415 10.353 1.00 98.50 107 GLY A C 1
ATOM 830 O O . GLY A 1 107 ? -15.357 1.966 11.277 1.00 98.50 107 GLY A O 1
ATOM 831 N N . ALA A 1 108 ? -13.441 1.442 10.243 1.00 98.81 108 ALA A N 1
ATOM 832 C CA . ALA A 1 108 ? -12.526 2.042 11.206 1.00 98.81 108 ALA A CA 1
ATOM 833 C C . ALA A 1 108 ? -11.784 3.239 10.601 1.00 98.81 108 ALA A C 1
ATOM 835 O O . ALA A 1 108 ? -11.474 3.251 9.411 1.00 98.81 108 ALA A O 1
ATOM 836 N N . GLY A 1 109 ? -11.395 4.199 11.440 1.00 98.75 109 GLY A N 1
ATOM 837 C CA . GLY A 1 109 ? -10.320 5.126 11.095 1.00 98.75 109 GLY A CA 1
ATOM 838 C C . GLY A 1 109 ? -8.993 4.386 10.894 1.00 98.75 109 GLY A C 1
ATOM 839 O O . GLY A 1 109 ? -8.814 3.260 11.361 1.00 98.75 109 GLY A O 1
ATOM 840 N N . VAL A 1 110 ? -8.034 5.015 10.223 1.00 98.69 110 VAL A N 1
ATOM 841 C CA . VAL A 1 110 ? -6.713 4.433 9.944 1.00 98.69 110 VAL A CA 1
ATOM 842 C C . VAL A 1 110 ? -5.604 5.300 10.530 1.00 98.69 110 VAL A C 1
ATOM 844 O O . VAL A 1 110 ? -5.632 6.524 10.421 1.00 98.69 110 VAL A O 1
ATOM 847 N N . ILE A 1 111 ? -4.608 4.664 11.141 1.00 98.44 111 ILE A N 1
ATOM 848 C CA . ILE A 1 111 ? -3.353 5.309 11.536 1.00 98.44 111 ILE A CA 1
ATOM 849 C C . ILE A 1 111 ? -2.313 4.950 10.480 1.00 98.44 111 ILE A C 1
ATOM 851 O O . ILE A 1 111 ? -2.073 3.765 10.227 1.00 98.44 111 ILE A O 1
ATOM 855 N N . ILE A 1 112 ? -1.706 5.961 9.850 1.00 97.25 112 ILE A N 1
ATOM 856 C CA . ILE A 1 112 ? -0.676 5.734 8.833 1.00 97.25 112 ILE A CA 1
ATOM 857 C C . ILE A 1 112 ? 0.478 4.920 9.456 1.00 97.25 112 ILE A C 1
ATOM 859 O O . ILE A 1 112 ? 0.991 5.282 10.517 1.00 97.25 112 ILE A O 1
ATOM 863 N N . PRO A 1 113 ? 0.886 3.804 8.832 1.00 95.19 113 PRO A N 1
ATOM 864 C CA . PRO A 1 113 ? 1.905 2.918 9.384 1.00 95.19 113 PRO A CA 1
ATOM 865 C C . PRO A 1 113 ? 3.303 3.546 9.334 1.00 95.19 113 PRO A C 1
ATOM 867 O O . PRO A 1 113 ? 3.616 4.327 8.436 1.00 95.19 113 PRO A O 1
ATOM 870 N N . THR A 1 114 ? 4.170 3.145 10.264 1.00 95.88 114 THR A N 1
ATOM 871 C CA . THR A 1 114 ? 5.617 3.383 10.169 1.00 95.88 114 THR A CA 1
ATOM 872 C C . THR A 1 114 ? 6.261 2.405 9.192 1.00 95.88 114 THR A C 1
ATOM 874 O O . THR A 1 114 ? 5.740 1.316 8.933 1.00 95.88 114 THR A O 1
ATOM 877 N N . PHE A 1 115 ? 7.433 2.763 8.680 1.00 95.12 115 PHE A N 1
ATOM 878 C CA . PHE A 1 115 ? 8.280 1.911 7.859 1.00 95.12 115 PHE A CA 1
ATOM 879 C C . PHE A 1 115 ? 9.536 1.521 8.611 1.00 95.12 115 PHE A C 1
ATOM 881 O O . PHE A 1 115 ? 10.205 2.352 9.216 1.00 95.12 115 PHE A O 1
ATOM 888 N N . ALA A 1 116 ? 9.859 0.239 8.552 1.00 92.25 116 ALA A N 1
ATOM 889 C CA . ALA A 1 116 ? 11.085 -0.298 9.087 1.00 92.25 116 ALA A CA 1
ATOM 890 C C . ALA A 1 116 ? 12.221 0.008 8.110 1.00 92.25 116 ALA A C 1
ATOM 892 O O . ALA A 1 116 ? 12.176 -0.403 6.945 1.00 92.25 116 ALA A O 1
ATOM 893 N N . THR A 1 117 ? 13.244 0.703 8.588 1.00 85.50 117 THR A N 1
ATOM 894 C CA . THR A 1 117 ? 14.470 0.951 7.828 1.00 85.50 117 THR A CA 1
ATOM 895 C C . THR A 1 117 ? 15.382 -0.263 7.973 1.00 85.50 117 THR A C 1
ATOM 897 O O . THR A 1 117 ? 15.374 -0.956 8.992 1.00 85.50 117 THR A O 1
ATOM 900 N N . ARG A 1 118 ? 16.135 -0.579 6.923 1.00 81.75 118 ARG A N 1
ATOM 901 C CA . ARG A 1 118 ? 17.077 -1.702 6.939 1.00 81.75 118 ARG A CA 1
ATOM 902 C C . ARG A 1 118 ? 18.430 -1.239 7.467 1.00 81.75 118 ARG A C 1
ATOM 904 O O . ARG A 1 118 ? 18.810 -0.102 7.219 1.00 81.75 118 ARG A O 1
ATOM 911 N N . SER A 1 119 ? 19.152 -2.131 8.141 1.00 76.31 119 SER A N 1
ATOM 912 C CA . SER A 1 119 ? 20.573 -1.921 8.439 1.00 76.31 119 SER A CA 1
ATOM 913 C C . SER A 1 119 ? 21.369 -1.845 7.134 1.00 76.31 119 SER A C 1
ATOM 915 O O . SER A 1 119 ? 21.126 -2.639 6.220 1.00 76.31 119 SER A O 1
ATOM 917 N N . ASP A 1 120 ? 22.353 -0.947 7.066 1.00 69.94 120 ASP A N 1
ATOM 918 C CA . ASP A 1 120 ? 23.261 -0.832 5.914 1.00 69.94 120 ASP A CA 1
ATOM 919 C C . ASP A 1 120 ? 24.099 -2.107 5.712 1.00 69.94 120 ASP A C 1
ATOM 921 O O . ASP A 1 120 ? 24.489 -2.443 4.595 1.00 69.94 120 ASP A O 1
ATOM 925 N N . SER A 1 121 ? 24.343 -2.849 6.798 1.00 73.06 121 SER A N 1
ATOM 926 C CA . SER A 1 121 ? 25.158 -4.070 6.799 1.00 73.06 121 SER A CA 1
ATOM 927 C C . SER A 1 121 ? 24.353 -5.366 6.635 1.00 73.06 121 SER A C 1
ATOM 929 O O . SER A 1 121 ? 24.912 -6.392 6.251 1.00 73.06 121 SER A O 1
ATOM 931 N N . ASP A 1 122 ? 23.046 -5.340 6.922 1.00 73.44 122 ASP A N 1
ATOM 932 C CA . ASP A 1 122 ? 22.177 -6.520 6.898 1.00 73.44 122 ASP A CA 1
ATOM 933 C C . ASP A 1 122 ? 20.724 -6.137 6.573 1.00 73.44 122 ASP A C 1
ATOM 935 O O . ASP A 1 122 ? 19.969 -5.639 7.409 1.00 73.44 122 ASP A O 1
ATOM 939 N N . LEU A 1 123 ? 20.294 -6.446 5.347 1.00 71.44 123 LEU A N 1
ATOM 940 C CA . LEU A 1 123 ? 18.965 -6.099 4.831 1.00 71.44 123 LEU A CA 1
ATOM 941 C C . LEU A 1 123 ? 17.807 -6.850 5.511 1.00 71.44 123 LEU A C 1
ATOM 943 O O . LEU A 1 123 ? 16.638 -6.534 5.246 1.00 71.44 123 LEU A O 1
ATOM 947 N N . LEU A 1 124 ? 18.113 -7.850 6.345 1.00 77.00 124 LEU A N 1
ATOM 948 C CA . LEU A 1 124 ? 17.143 -8.581 7.161 1.00 77.00 124 LEU A CA 1
ATOM 949 C C . LEU A 1 124 ? 16.990 -7.981 8.564 1.00 77.00 124 LEU A C 1
ATOM 951 O O . LEU A 1 124 ? 16.030 -8.323 9.261 1.00 77.00 124 LEU A O 1
ATOM 955 N N . LYS A 1 125 ? 17.887 -7.073 8.970 1.00 80.44 125 LYS A N 1
ATOM 956 C CA . LYS A 1 125 ? 17.792 -6.337 10.232 1.00 80.44 125 LYS A CA 1
ATOM 957 C C . LYS A 1 125 ? 17.078 -5.012 10.034 1.00 80.44 125 LYS A C 1
ATOM 959 O O . LYS A 1 125 ? 17.375 -4.251 9.117 1.00 80.44 125 LYS A O 1
ATOM 964 N N . TYR A 1 126 ? 16.146 -4.749 10.943 1.00 85.06 126 TYR A N 1
ATOM 965 C CA . TYR A 1 126 ? 15.305 -3.561 10.954 1.00 85.06 126 TYR A CA 1
ATOM 966 C C . TYR A 1 126 ? 15.569 -2.762 12.228 1.00 85.06 126 TYR A C 1
ATOM 968 O O . TYR A 1 126 ? 14.875 -2.940 13.230 1.00 85.06 126 TYR A O 1
ATOM 976 N N . GLU A 1 127 ? 16.642 -1.973 12.215 1.00 84.62 127 GLU A N 1
ATOM 977 C CA . GLU A 1 127 ? 17.181 -1.317 13.415 1.00 84.62 127 GLU A CA 1
ATOM 978 C C . GLU A 1 127 ? 16.374 -0.087 13.825 1.00 84.62 127 GLU A C 1
ATOM 980 O O . GLU A 1 127 ? 16.222 0.177 15.018 1.00 84.62 127 GLU A O 1
ATOM 985 N N . THR A 1 128 ? 15.829 0.650 12.855 1.00 89.25 128 THR A N 1
ATOM 986 C CA . THR A 1 128 ? 15.024 1.840 13.125 1.00 89.25 128 THR A CA 1
ATOM 987 C C . THR A 1 128 ? 13.695 1.802 12.374 1.00 89.25 128 THR A C 1
ATOM 989 O O . THR A 1 128 ? 13.397 0.897 11.588 1.00 89.25 128 THR A O 1
ATOM 992 N N . GLU A 1 129 ? 12.833 2.759 12.697 1.00 93.56 129 GLU A N 1
ATOM 993 C CA . GLU A 1 129 ? 11.545 2.939 12.045 1.00 93.56 129 GLU A CA 1
ATOM 994 C C . GLU A 1 129 ? 11.260 4.428 11.858 1.00 93.56 129 GLU A C 1
ATOM 996 O O . GLU A 1 129 ? 11.450 5.246 12.766 1.00 93.56 129 GLU A O 1
ATOM 1001 N N . GLU A 1 130 ? 10.762 4.777 10.684 1.00 94.31 130 GLU A N 1
ATOM 1002 C CA . GLU A 1 130 ? 10.446 6.146 10.303 1.00 94.31 130 GLU A CA 1
ATOM 1003 C C . GLU A 1 130 ? 9.018 6.254 9.782 1.00 94.31 130 GLU A C 1
ATOM 1005 O O . GLU A 1 130 ? 8.355 5.253 9.502 1.00 94.31 130 GLU A O 1
ATOM 1010 N N . CYS A 1 131 ? 8.515 7.480 9.717 1.00 95.81 131 CYS A N 1
ATOM 1011 C CA . CYS A 1 131 ? 7.236 7.736 9.082 1.00 95.81 131 CYS A CA 1
ATOM 1012 C C . CYS A 1 131 ? 7.418 7.867 7.553 1.00 95.81 131 CYS A C 1
ATOM 1014 O O . CYS A 1 131 ? 8.540 8.093 7.090 1.00 95.81 131 CYS A O 1
ATOM 1016 N N . PRO A 1 132 ? 6.360 7.656 6.747 1.00 95.62 132 PRO A N 1
ATOM 1017 C CA . PRO A 1 132 ? 6.489 7.490 5.295 1.00 95.62 132 PRO A CA 1
ATOM 1018 C C . PRO A 1 132 ? 6.968 8.719 4.506 1.00 95.62 132 PRO A C 1
ATOM 1020 O O . PRO A 1 132 ? 7.182 8.598 3.302 1.00 95.62 132 PRO A O 1
ATOM 1023 N N . GLU A 1 133 ? 7.135 9.882 5.140 1.00 94.81 133 GLU A N 1
ATOM 1024 C CA . GLU A 1 133 ? 7.492 11.171 4.527 1.00 94.81 133 GLU A CA 1
ATOM 1025 C C . GLU A 1 133 ? 8.815 11.124 3.753 1.00 94.81 133 GLU A C 1
ATOM 1027 O O . GLU A 1 133 ? 9.002 11.866 2.785 1.00 94.81 133 GLU A O 1
ATOM 1032 N N . SER A 1 134 ? 9.736 10.235 4.141 1.00 90.81 134 SER A N 1
ATOM 1033 C CA . SER A 1 134 ? 11.001 10.023 3.428 1.00 90.81 134 SER A CA 1
ATOM 1034 C C . SER A 1 134 ? 10.791 9.515 1.993 1.00 90.81 134 SER A C 1
ATOM 1036 O O . SER A 1 134 ? 11.645 9.747 1.131 1.00 90.81 134 SER A O 1
ATOM 1038 N N . LEU A 1 135 ? 9.637 8.897 1.707 1.00 92.06 135 LEU A N 1
ATOM 1039 C CA . LEU A 1 135 ? 9.299 8.281 0.421 1.00 92.06 135 LEU A CA 1
ATOM 1040 C C . LEU A 1 135 ? 8.042 8.876 -0.229 1.00 92.06 135 LEU A C 1
ATOM 1042 O O . LEU A 1 135 ? 7.976 9.009 -1.451 1.00 92.06 135 LEU A O 1
ATOM 1046 N N . PHE A 1 136 ? 7.037 9.233 0.563 1.00 95.94 136 PHE A N 1
ATOM 1047 C CA . PHE A 1 136 ? 5.709 9.594 0.080 1.00 95.94 136 PHE A CA 1
ATOM 1048 C C . PHE A 1 136 ? 5.274 10.970 0.572 1.00 95.94 136 PHE A C 1
ATOM 1050 O O . PHE A 1 136 ? 5.658 11.416 1.648 1.00 95.94 136 PHE A O 1
ATOM 1057 N N . ASP A 1 137 ? 4.445 11.634 -0.226 1.00 9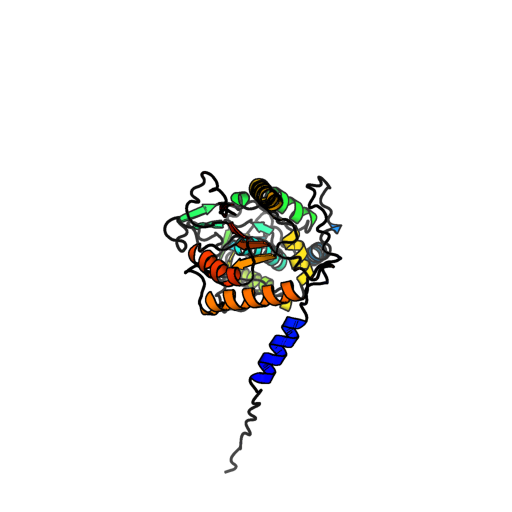6.75 137 ASP A N 1
ATOM 1058 C CA . ASP A 1 137 ? 3.769 12.867 0.167 1.00 96.75 137 ASP A CA 1
ATOM 1059 C C . ASP A 1 137 ? 2.575 12.520 1.074 1.00 96.75 137 ASP A C 1
ATOM 1061 O O . ASP A 1 137 ? 1.469 12.236 0.604 1.00 96.75 137 ASP A O 1
ATOM 1065 N N . THR A 1 138 ? 2.819 12.441 2.386 1.00 96.00 138 THR A N 1
ATOM 1066 C CA . THR A 1 138 ? 1.802 12.020 3.364 1.00 96.00 138 THR A CA 1
ATOM 1067 C C . THR A 1 138 ? 0.746 13.091 3.624 1.00 96.00 138 THR A C 1
ATOM 1069 O O . THR A 1 138 ? -0.363 12.745 4.038 1.00 96.00 138 THR A O 1
ATOM 1072 N N . GLU A 1 139 ? 1.047 14.363 3.354 1.00 95.12 139 GLU A N 1
ATOM 1073 C CA . GLU A 1 139 ? 0.078 15.460 3.404 1.00 95.12 139 GLU A CA 1
ATOM 1074 C C . GLU A 1 139 ? -0.911 15.331 2.242 1.00 95.12 139 GLU A C 1
ATOM 1076 O O . GLU A 1 139 ? -2.121 15.232 2.470 1.00 95.12 139 GLU A O 1
ATOM 1081 N N . HIS A 1 140 ? -0.401 15.198 1.011 1.00 95.31 140 HIS A N 1
ATOM 1082 C CA . HIS A 1 140 ? -1.236 14.928 -0.157 1.00 95.31 140 HIS A CA 1
ATOM 1083 C C . HIS A 1 140 ? -2.051 13.648 0.017 1.00 95.31 140 HIS A C 1
ATOM 1085 O O . HIS A 1 140 ? -3.228 13.624 -0.327 1.00 95.31 140 HIS A O 1
ATOM 1091 N N . TYR A 1 141 ? -1.454 12.593 0.576 1.00 96.75 141 TYR A N 1
ATOM 1092 C CA . TYR A 1 141 ? -2.147 11.328 0.805 1.00 96.75 141 TYR A CA 1
ATOM 1093 C C . TYR A 1 141 ? -3.343 11.483 1.749 1.00 96.75 141 TYR A C 1
ATOM 1095 O O . TYR A 1 141 ? -4.439 11.020 1.436 1.00 96.75 141 TYR A O 1
ATOM 1103 N N . GLN A 1 142 ? -3.169 12.179 2.876 1.00 97.12 142 GLN A N 1
ATOM 1104 C CA . GLN A 1 142 ? -4.262 12.460 3.813 1.00 97.12 142 GLN A CA 1
ATOM 1105 C C . GLN A 1 142 ? -5.358 13.314 3.168 1.00 97.12 142 GLN A C 1
ATOM 1107 O O . GLN A 1 142 ? -6.544 13.028 3.339 1.00 97.12 142 GLN A O 1
ATOM 1112 N N . GLN A 1 143 ? -4.976 14.327 2.387 1.00 95.94 143 GLN A N 1
ATOM 1113 C CA . GLN A 1 143 ? -5.925 15.178 1.675 1.00 95.94 143 GLN A CA 1
ATOM 1114 C C . GLN A 1 143 ? -6.688 14.410 0.585 1.00 95.94 143 GLN A C 1
ATOM 1116 O O . GLN A 1 143 ? -7.906 14.520 0.482 1.00 95.94 143 GLN A O 1
ATOM 1121 N N . ALA A 1 144 ? -6.000 13.598 -0.213 1.00 96.44 144 ALA A N 1
ATOM 1122 C CA . ALA A 1 144 ? -6.617 12.787 -1.254 1.00 96.44 144 ALA A CA 1
ATOM 1123 C C . ALA A 1 144 ? -7.561 11.736 -0.664 1.00 96.44 144 ALA A C 1
ATOM 1125 O O . ALA A 1 144 ? -8.651 11.535 -1.195 1.00 96.44 144 ALA A O 1
ATOM 1126 N N . LEU A 1 145 ? -7.202 11.119 0.466 1.00 97.62 145 LEU A N 1
ATOM 1127 C CA . LEU A 1 145 ? -8.091 10.203 1.178 1.00 97.62 145 LEU A CA 1
ATOM 1128 C C . LEU A 1 145 ? -9.325 10.905 1.744 1.00 97.62 145 LEU A C 1
ATOM 1130 O O . LEU A 1 145 ? -10.422 10.384 1.568 1.00 97.62 145 LEU A O 1
ATOM 1134 N N . SER A 1 146 ? -9.188 12.081 2.364 1.00 96.38 146 SER A N 1
ATOM 1135 C CA . SER A 1 146 ? -10.348 12.816 2.893 1.00 96.38 146 SER A CA 1
ATOM 1136 C C . SER A 1 146 ? -11.287 13.277 1.775 1.00 96.38 146 SER A C 1
ATOM 1138 O O . SER A 1 146 ? -12.509 13.209 1.911 1.00 96.38 146 SER A O 1
ATOM 1140 N N . VAL A 1 147 ? -10.731 13.648 0.618 1.00 95.69 147 VAL A N 1
ATOM 1141 C CA . VAL A 1 147 ? -11.511 13.961 -0.579 1.00 95.69 147 VAL A CA 1
ATOM 1142 C C . VAL A 1 147 ? -12.148 12.716 -1.177 1.00 95.69 147 VAL A C 1
ATOM 1144 O O . VAL A 1 147 ? -13.289 12.820 -1.611 1.00 95.69 147 VAL A O 1
ATOM 1147 N N . ALA A 1 148 ? -11.490 11.554 -1.200 1.00 96.44 148 ALA A N 1
ATOM 1148 C CA . ALA A 1 148 ? -11.997 10.319 -1.811 1.00 96.44 148 ALA A CA 1
ATOM 1149 C C . ALA A 1 148 ? -12.941 9.508 -0.901 1.00 96.44 148 ALA A C 1
ATOM 1151 O O . ALA A 1 148 ? -13.839 8.823 -1.393 1.00 96.44 148 ALA A O 1
ATOM 1152 N N . CYS A 1 149 ? -12.817 9.653 0.417 1.00 97.75 149 CYS A N 1
ATOM 1153 C CA . CYS A 1 149 ? -13.526 8.888 1.439 1.00 97.75 149 CYS A CA 1
ATOM 1154 C C . CYS A 1 149 ? -13.735 9.745 2.710 1.00 97.75 149 CYS A C 1
ATOM 1156 O O . CYS A 1 149 ? -12.973 9.619 3.664 1.00 97.75 149 CYS A O 1
ATOM 1158 N N . PRO A 1 150 ? -14.738 10.639 2.766 1.00 96.56 150 PRO A N 1
ATOM 1159 C CA . PRO A 1 150 ? -14.805 11.685 3.784 1.00 96.56 150 PRO A CA 1
ATOM 1160 C C . PRO A 1 150 ? -15.194 11.139 5.162 1.00 96.56 150 PRO A C 1
ATOM 1162 O O . PRO A 1 150 ? -14.949 11.790 6.170 1.00 96.56 150 PRO A O 1
ATOM 1165 N N . GLN A 1 151 ? -15.791 9.944 5.210 1.00 97.75 151 GLN A N 1
ATOM 1166 C CA . GLN A 1 151 ? -16.082 9.224 6.449 1.00 97.75 151 GLN A CA 1
ATOM 1167 C C . GLN A 1 151 ? -14.839 8.544 7.055 1.00 97.75 151 GLN A C 1
ATOM 1169 O O . GLN A 1 151 ? -14.848 8.203 8.239 1.00 97.75 151 GLN A O 1
ATOM 1174 N N . LEU A 1 152 ? -13.770 8.338 6.272 1.00 98.38 152 LEU A N 1
ATOM 1175 C CA . LEU A 1 152 ? -12.527 7.750 6.765 1.00 98.38 152 LEU A CA 1
ATOM 1176 C C . LEU A 1 152 ? -11.719 8.799 7.521 1.00 98.38 152 LEU A C 1
ATOM 1178 O O . LEU A 1 152 ? -11.096 9.683 6.934 1.00 98.38 152 LEU A O 1
ATOM 1182 N N . ASN A 1 153 ? -11.639 8.627 8.835 1.00 98.19 153 ASN A N 1
ATOM 1183 C CA . ASN A 1 153 ? -10.703 9.390 9.643 1.00 98.19 153 ASN A CA 1
ATOM 1184 C C . ASN A 1 153 ? -9.284 8.838 9.467 1.00 98.19 153 ASN A C 1
ATOM 1186 O O . ASN A 1 153 ? -9.037 7.650 9.686 1.00 98.19 153 ASN A O 1
ATOM 1190 N N . VAL A 1 154 ? -8.343 9.710 9.110 1.00 98.31 154 VAL A N 1
ATOM 1191 C CA . VAL A 1 154 ? -6.926 9.370 8.938 1.00 98.31 154 VAL A CA 1
ATOM 1192 C C . VAL A 1 154 ? -6.112 10.087 10.008 1.00 98.31 154 VAL A C 1
ATOM 1194 O O . VAL A 1 154 ? -6.248 11.293 10.191 1.00 98.31 154 VAL A O 1
ATOM 1197 N N . ARG A 1 155 ? -5.258 9.345 10.711 1.00 97.75 155 ARG A N 1
ATOM 1198 C CA . ARG A 1 155 ? -4.248 9.893 11.620 1.00 97.75 155 ARG A CA 1
ATOM 1199 C C . ARG A 1 155 ? -2.865 9.777 11.011 1.00 97.75 155 ARG A C 1
ATOM 1201 O O . ARG A 1 155 ? -2.540 8.781 10.357 1.00 97.75 155 ARG A O 1
ATOM 1208 N N . ALA A 1 156 ? -2.046 10.786 11.284 1.00 96.88 156 ALA A N 1
ATOM 1209 C CA . ALA A 1 156 ? -0.642 10.775 10.926 1.00 96.88 156 ALA A CA 1
ATOM 1210 C C . ALA A 1 156 ? 0.087 9.593 11.581 1.00 96.88 156 ALA A C 1
ATOM 1212 O O . ALA A 1 156 ? -0.348 9.008 12.578 1.00 96.88 156 ALA A O 1
ATOM 1213 N N . CYS A 1 157 ? 1.232 9.252 11.007 1.00 95.06 157 CYS A N 1
ATOM 1214 C CA . CYS A 1 157 ? 2.089 8.217 11.549 1.00 95.06 157 CYS A CA 1
ATOM 1215 C C . CYS A 1 157 ? 2.479 8.520 13.007 1.00 95.06 157 CYS A C 1
ATOM 1217 O O . CYS A 1 157 ? 2.777 9.659 13.360 1.00 95.06 157 CYS A O 1
ATOM 1219 N N . LYS A 1 158 ? 2.453 7.484 13.857 1.00 94.06 158 LYS A N 1
ATOM 1220 C CA . LYS A 1 158 ? 2.687 7.547 15.317 1.00 94.06 158 LYS A CA 1
ATOM 1221 C C . LYS A 1 158 ? 1.673 8.384 16.120 1.00 94.06 158 LYS A C 1
ATOM 1223 O O . LYS A 1 158 ? 1.809 8.452 17.341 1.00 94.06 158 LYS A O 1
ATOM 1228 N N . ASP A 1 159 ? 0.634 8.957 15.507 1.00 96.56 159 ASP A N 1
ATOM 1229 C CA . ASP A 1 159 ? -0.428 9.629 16.261 1.00 96.56 159 ASP A CA 1
ATOM 1230 C C . ASP A 1 159 ? -1.390 8.612 16.890 1.00 96.56 159 ASP A C 1
ATOM 1232 O O . ASP A 1 159 ? -2.393 8.191 16.312 1.00 96.56 159 ASP A O 1
ATOM 1236 N N . THR A 1 160 ? -1.078 8.234 18.125 1.00 95.81 160 THR A N 1
ATOM 1237 C CA . THR A 1 160 ? -1.906 7.355 18.957 1.00 95.81 160 THR A CA 1
ATOM 1238 C C . THR A 1 160 ? -2.511 8.101 20.143 1.00 95.81 160 THR A C 1
ATOM 1240 O O . THR A 1 160 ? -2.913 7.485 21.130 1.00 95.81 160 THR A O 1
ATOM 1243 N N . LYS A 1 161 ? -2.549 9.439 20.099 1.00 96.44 161 LYS A N 1
ATOM 1244 C CA . LYS A 1 161 ? -2.974 10.252 21.241 1.00 96.44 161 LYS A CA 1
ATOM 1245 C C . LYS A 1 161 ? -4.433 9.956 21.607 1.00 96.44 161 LYS A C 1
ATOM 1247 O O . LYS A 1 161 ? -5.317 10.012 20.750 1.00 96.44 161 LYS A O 1
ATOM 1252 N N . GLY A 1 162 ? -4.678 9.664 22.885 1.00 95.06 162 GLY A N 1
ATOM 1253 C CA . GLY A 1 162 ? -6.006 9.324 23.408 1.00 95.06 162 GLY A CA 1
ATOM 1254 C C . GLY A 1 162 ? -6.505 7.929 23.021 1.00 95.06 162 GLY A C 1
ATOM 1255 O O . GLY A 1 162 ? -7.684 7.651 23.202 1.00 95.06 162 GLY A O 1
ATOM 1256 N N . LEU A 1 163 ? -5.646 7.065 22.465 1.00 95.94 163 LEU A N 1
ATOM 1257 C CA . LEU A 1 163 ? -5.954 5.661 22.180 1.00 95.94 163 LEU A CA 1
ATOM 1258 C C . LEU A 1 163 ? -5.367 4.765 23.274 1.00 95.94 163 LEU A C 1
ATOM 1260 O O . LEU A 1 163 ? -4.417 4.017 23.044 1.00 95.94 163 LEU A O 1
ATOM 1264 N N . ASP A 1 164 ? -5.932 4.860 24.475 1.00 94.50 164 ASP A N 1
ATOM 1265 C CA . ASP A 1 164 ? -5.412 4.160 25.657 1.00 94.50 164 ASP A CA 1
ATOM 1266 C C . ASP A 1 164 ? -5.727 2.654 25.637 1.00 94.50 164 ASP A C 1
ATOM 1268 O O . ASP A 1 164 ? -5.047 1.857 26.279 1.00 94.50 164 ASP A O 1
ATOM 1272 N N . THR A 1 165 ? -6.740 2.246 24.863 1.00 97.38 165 THR A N 1
ATOM 1273 C CA . THR A 1 165 ? -7.103 0.837 24.669 1.00 97.38 165 THR A CA 1
ATOM 1274 C C . THR A 1 165 ? -6.559 0.325 23.343 1.00 97.38 165 THR A C 1
ATOM 1276 O O . THR A 1 165 ? -6.901 0.836 22.274 1.00 97.38 165 THR A O 1
ATOM 1279 N N . THR A 1 166 ? -5.726 -0.713 23.409 1.00 97.38 166 THR A N 1
ATOM 1280 C CA . THR A 1 166 ? -5.196 -1.415 22.238 1.00 97.38 166 THR A CA 1
ATOM 1281 C C . THR A 1 166 ? -5.517 -2.901 22.327 1.00 97.38 166 THR A C 1
ATOM 1283 O O . THR A 1 166 ? -5.319 -3.501 23.379 1.00 97.38 166 THR A O 1
ATOM 1286 N N . ILE A 1 167 ? -5.998 -3.480 21.228 1.00 98.00 167 ILE A N 1
ATOM 1287 C CA . ILE A 1 167 ? -6.260 -4.916 21.097 1.00 98.00 167 ILE A CA 1
ATOM 1288 C C . ILE A 1 167 ? -5.453 -5.436 19.908 1.00 98.00 167 ILE A C 1
ATOM 1290 O O . ILE A 1 167 ? -5.526 -4.886 18.807 1.00 98.00 167 ILE A O 1
ATOM 1294 N N . ASP A 1 168 ? -4.687 -6.496 20.131 1.00 97.12 168 ASP A N 1
ATOM 1295 C CA . ASP A 1 168 ? -3.951 -7.181 19.075 1.00 97.12 168 ASP A CA 1
ATOM 1296 C C . ASP A 1 168 ? -4.874 -8.160 18.345 1.00 97.12 168 ASP A C 1
ATOM 1298 O O . ASP A 1 168 ? -5.345 -9.144 18.917 1.00 97.12 168 ASP A O 1
ATOM 1302 N N . ALA A 1 169 ? -5.118 -7.908 17.061 1.00 97.31 169 ALA A N 1
ATOM 1303 C CA . ALA A 1 169 ? -5.762 -8.879 16.194 1.00 97.31 169 ALA A CA 1
ATOM 1304 C C . ALA A 1 169 ? -4.794 -10.017 15.858 1.00 97.31 169 ALA A C 1
ATOM 1306 O O . ALA A 1 169 ? -3.569 -9.854 15.813 1.00 97.31 169 ALA A O 1
ATOM 1307 N N . LYS A 1 170 ? -5.354 -11.191 15.556 1.00 94.69 170 LYS A N 1
ATOM 1308 C CA . LYS A 1 170 ? -4.567 -12.355 15.148 1.00 94.69 170 LYS A CA 1
ATOM 1309 C C . LYS A 1 170 ? -3.681 -12.017 13.945 1.00 94.69 170 LYS A C 1
ATOM 1311 O O . LYS A 1 170 ? -4.174 -11.678 12.871 1.00 94.69 170 LYS A O 1
ATOM 1316 N N . PHE A 1 171 ? -2.370 -12.191 14.113 1.00 95.81 171 PHE A N 1
ATOM 1317 C CA . PHE A 1 171 ? -1.406 -12.018 13.030 1.00 95.81 171 PHE A CA 1
ATOM 1318 C C . PHE A 1 171 ? -1.665 -13.040 11.913 1.00 95.81 171 PHE A C 1
ATOM 1320 O O . PHE A 1 171 ? -1.630 -14.254 12.149 1.00 95.81 171 PHE A O 1
ATOM 1327 N N . ARG A 1 172 ? -1.884 -12.558 10.687 1.00 95.44 172 ARG A N 1
ATOM 1328 C CA . ARG A 1 172 ? -2.102 -13.401 9.506 1.00 95.44 172 ARG A CA 1
ATOM 1329 C C . ARG A 1 172 ? -0.792 -14.080 9.100 1.00 95.44 172 ARG A C 1
ATOM 1331 O O . ARG A 1 172 ? 0.237 -13.422 8.969 1.00 95.44 172 ARG A O 1
ATOM 1338 N N . LYS A 1 173 ? -0.781 -15.392 8.864 1.00 92.25 173 LYS A N 1
ATOM 1339 C CA . LYS A 1 173 ? 0.409 -16.092 8.346 1.00 92.25 173 LYS A CA 1
ATOM 1340 C C . LYS A 1 173 ? 0.463 -16.015 6.822 1.00 92.25 173 LYS A C 1
ATOM 1342 O O . LYS A 1 173 ? -0.533 -15.753 6.159 1.00 92.25 173 LYS A O 1
ATOM 1347 N N . TYR A 1 174 ? 1.646 -16.240 6.246 1.00 84.25 174 TYR A N 1
ATOM 1348 C CA . TYR A 1 174 ? 1.876 -16.056 4.805 1.00 84.25 174 TYR A CA 1
ATOM 1349 C C . TYR A 1 174 ? 0.960 -16.917 3.930 1.00 84.25 174 TYR A C 1
ATOM 1351 O O . TYR A 1 174 ? 0.430 -16.419 2.940 1.00 84.25 174 TYR A O 1
ATOM 1359 N N . LEU A 1 175 ? 0.742 -18.168 4.340 1.00 87.56 175 LEU A N 1
ATOM 1360 C CA . LEU A 1 175 ? -0.097 -19.137 3.633 1.00 87.56 175 LEU A CA 1
ATOM 1361 C C . LEU A 1 175 ? -1.576 -19.074 4.020 1.00 87.56 175 LEU A C 1
ATOM 1363 O O . LEU A 1 175 ? -2.376 -19.800 3.435 1.00 87.56 175 LEU A O 1
ATOM 1367 N N . ASP A 1 176 ? -1.948 -18.237 4.991 1.00 92.06 176 ASP A N 1
ATOM 1368 C CA . ASP A 1 176 ? -3.362 -18.061 5.304 1.00 92.06 176 ASP A CA 1
ATOM 1369 C C . ASP A 1 176 ? -4.060 -17.396 4.099 1.00 92.06 176 ASP A C 1
ATOM 1371 O O . ASP A 1 176 ? -3.406 -16.733 3.283 1.00 92.06 176 ASP A O 1
ATOM 1375 N N . PRO A 1 177 ? -5.384 -17.529 3.955 1.00 93.44 177 PRO A N 1
ATOM 1376 C CA . PRO A 1 177 ? -6.119 -16.778 2.948 1.00 93.44 177 PRO A CA 1
ATOM 1377 C C . PRO A 1 177 ? -5.985 -15.264 3.165 1.00 93.44 177 PRO A C 1
ATOM 1379 O O . PRO A 1 177 ? -5.944 -14.779 4.298 1.00 93.44 177 PRO A O 1
ATOM 1382 N N . SER A 1 178 ? -5.918 -14.507 2.071 1.00 95.75 178 SER A N 1
ATOM 1383 C CA . SER A 1 178 ? -6.121 -13.056 2.103 1.00 95.75 178 SER A CA 1
ATOM 1384 C C . SER A 1 178 ? -7.593 -12.737 2.362 1.00 95.75 178 SER A C 1
ATOM 1386 O O . SER A 1 178 ? -8.482 -13.512 2.004 1.00 95.75 178 SER A O 1
ATOM 1388 N N . HIS A 1 179 ? -7.860 -11.566 2.928 1.00 97.06 179 HIS A N 1
ATOM 1389 C CA . HIS A 1 179 ? -9.217 -11.085 3.136 1.00 97.06 179 HIS A CA 1
ATOM 1390 C C . HIS A 1 179 ? -9.874 -10.645 1.827 1.00 97.06 179 HIS A C 1
ATOM 1392 O O . HIS A 1 179 ? -9.226 -10.180 0.893 1.00 97.06 179 HIS A O 1
ATOM 1398 N N . SER A 1 180 ? -11.189 -10.780 1.794 1.00 95.94 180 SER A N 1
ATOM 1399 C CA . SER A 1 180 ? -12.104 -10.214 0.804 1.00 95.94 180 SER A CA 1
ATOM 1400 C C . SER A 1 180 ? -13.384 -9.755 1.517 1.00 95.94 180 SER A C 1
ATOM 1402 O O . SER A 1 180 ? -13.412 -9.682 2.754 1.00 95.94 180 SER A O 1
ATOM 1404 N N . ASN A 1 181 ? -14.430 -9.426 0.761 1.00 94.62 181 ASN A N 1
ATOM 1405 C CA . ASN A 1 181 ? -15.685 -8.861 1.264 1.00 94.62 181 ASN A CA 1
ATOM 1406 C C . ASN A 1 181 ? -16.218 -9.605 2.504 1.00 94.62 181 ASN A C 1
ATOM 1408 O O . ASN A 1 181 ? -16.307 -10.831 2.527 1.00 94.62 181 ASN A O 1
ATOM 1412 N N . GLY A 1 182 ? -16.513 -8.854 3.570 1.00 93.81 182 GLY A N 1
ATOM 1413 C CA . GLY A 1 182 ? -17.013 -9.362 4.855 1.00 93.81 182 GLY A CA 1
ATOM 1414 C C . GLY A 1 182 ? -15.976 -10.055 5.751 1.00 93.81 182 GLY A C 1
ATOM 1415 O O . GLY A 1 182 ? -16.034 -9.910 6.968 1.00 93.81 182 GLY A O 1
ATOM 1416 N N . THR A 1 183 ? -14.985 -10.750 5.183 1.00 97.38 183 THR A N 1
ATOM 1417 C CA . THR A 1 183 ? -14.062 -11.597 5.968 1.00 97.38 183 THR A CA 1
ATOM 1418 C C . THR A 1 183 ? -13.213 -10.821 6.980 1.00 97.38 183 THR A C 1
ATOM 1420 O O . THR A 1 183 ? -12.950 -11.326 8.067 1.00 97.38 183 THR A O 1
ATOM 1423 N N . PHE A 1 184 ? -12.774 -9.601 6.648 1.00 98.00 184 PHE A N 1
ATOM 1424 C CA . PHE A 1 184 ? -11.985 -8.791 7.580 1.00 98.00 184 PHE A CA 1
ATOM 1425 C C . PHE A 1 184 ? -12.853 -8.143 8.659 1.00 98.00 184 PHE A C 1
ATOM 1427 O O . PHE A 1 184 ? -12.436 -8.091 9.810 1.00 98.00 184 PHE A O 1
ATOM 1434 N N . ARG A 1 185 ? -14.077 -7.708 8.321 1.00 97.56 185 ARG A N 1
ATOM 1435 C CA . ARG A 1 185 ? -15.028 -7.186 9.313 1.00 97.56 185 ARG A CA 1
ATOM 1436 C C . ARG A 1 185 ? -15.318 -8.230 10.385 1.00 97.56 185 ARG A C 1
ATOM 1438 O O . ARG A 1 185 ? -15.187 -7.920 11.561 1.00 97.56 185 ARG A O 1
ATOM 1445 N N . ALA A 1 186 ? -15.609 -9.462 9.961 1.00 97.81 186 ALA A N 1
ATOM 1446 C CA . ALA A 1 186 ? -15.834 -10.589 10.861 1.00 97.81 186 ALA A CA 1
ATOM 1447 C C . ALA A 1 186 ? -14.628 -10.831 11.783 1.00 97.81 186 ALA A C 1
ATOM 1449 O O . ALA A 1 186 ? -14.799 -10.891 12.992 1.00 97.81 186 ALA A O 1
ATOM 1450 N N . LEU A 1 187 ? -13.400 -10.849 11.240 1.00 97.94 187 LEU A N 1
ATOM 1451 C CA . LEU A 1 187 ? -12.185 -10.988 12.055 1.00 97.94 187 LEU A CA 1
ATOM 1452 C C . LEU A 1 187 ? -12.078 -9.902 13.137 1.00 97.94 187 LEU A C 1
ATOM 1454 O O . LEU A 1 187 ? -11.687 -10.199 14.263 1.00 97.94 187 LEU A O 1
ATOM 1458 N N . ILE A 1 188 ? -12.363 -8.645 12.795 1.00 98.38 188 ILE A N 1
ATOM 1459 C CA . ILE A 1 188 ? -12.273 -7.528 13.743 1.00 98.38 188 ILE A CA 1
ATOM 1460 C C . ILE A 1 188 ? -13.373 -7.621 14.799 1.00 98.38 188 ILE A C 1
ATOM 1462 O O . ILE A 1 188 ? -13.106 -7.369 15.971 1.00 98.38 188 ILE A O 1
ATOM 1466 N N . ASP A 1 189 ? -14.580 -8.020 14.409 1.00 97.62 189 ASP A N 1
ATOM 1467 C CA . ASP A 1 189 ? -15.694 -8.203 15.337 1.00 97.62 189 ASP A CA 1
ATOM 1468 C C . ASP A 1 189 ? -15.416 -9.337 16.329 1.00 97.62 189 ASP A C 1
ATOM 1470 O O . ASP A 1 189 ? -15.584 -9.141 17.535 1.00 97.62 189 ASP A O 1
ATOM 1474 N N . ASP A 1 190 ? -14.893 -10.464 15.840 1.00 98.06 190 ASP A N 1
ATOM 1475 C CA . ASP A 1 190 ? -14.442 -11.583 16.668 1.00 98.06 190 ASP A CA 1
ATOM 1476 C C . ASP A 1 190 ? -13.295 -11.144 17.590 1.00 98.06 190 ASP A C 1
ATOM 1478 O O . ASP A 1 190 ? -13.346 -11.373 18.794 1.00 98.06 190 ASP A O 1
ATOM 1482 N N . THR A 1 191 ? -12.302 -10.416 17.061 1.00 98.25 191 THR A N 1
ATOM 1483 C CA . THR A 1 191 ? -11.172 -9.880 17.847 1.00 98.25 191 THR A CA 1
ATOM 1484 C C . THR A 1 191 ? -11.656 -8.992 18.997 1.00 98.25 191 THR A C 1
ATOM 1486 O O . THR A 1 191 ? -11.151 -9.087 20.115 1.00 98.25 191 THR A O 1
ATOM 1489 N N . ILE A 1 192 ? -12.638 -8.121 18.743 1.00 98.31 192 ILE A N 1
ATOM 1490 C CA . ILE A 1 192 ? -13.221 -7.252 19.771 1.00 98.31 192 ILE A CA 1
ATOM 1491 C C . ILE A 1 192 ? -13.963 -8.098 20.810 1.00 98.31 192 ILE A C 1
ATOM 1493 O O . ILE A 1 192 ? -13.715 -7.937 22.005 1.00 98.31 192 ILE A O 1
ATOM 1497 N N . ALA A 1 193 ? -14.829 -9.016 20.374 1.00 97.00 193 ALA A N 1
ATOM 1498 C CA . ALA A 1 193 ? -15.624 -9.859 21.264 1.00 97.00 193 ALA A CA 1
ATOM 1499 C C . ALA A 1 193 ? -14.755 -10.764 22.156 1.00 97.00 193 ALA A C 1
ATOM 1501 O O . ALA A 1 193 ? -15.004 -10.872 23.357 1.00 97.00 193 ALA A O 1
ATOM 1502 N N . GLU A 1 194 ? -13.710 -11.369 21.591 1.00 97.38 194 GLU A N 1
ATOM 1503 C CA . GLU A 1 194 ? -12.782 -12.258 22.295 1.00 97.38 194 GLU A CA 1
ATOM 1504 C C . GLU A 1 194 ? -11.831 -11.508 23.236 1.00 97.38 194 GLU A C 1
ATOM 1506 O O . GLU A 1 194 ? -11.321 -12.101 24.186 1.00 97.38 194 GLU A O 1
ATOM 1511 N N . SER A 1 195 ? -11.610 -10.204 23.021 1.00 96.88 195 SER A N 1
ATOM 1512 C CA . SER A 1 195 ? -10.704 -9.412 23.863 1.00 96.88 195 SER A CA 1
ATOM 1513 C C . SER A 1 195 ? -11.138 -9.349 25.330 1.00 96.88 195 SER A C 1
ATOM 1515 O O . SER A 1 195 ? -10.297 -9.194 26.213 1.00 96.88 195 SER A O 1
ATOM 1517 N N . GLY A 1 196 ? -12.450 -9.398 25.598 1.00 94.50 196 GLY A N 1
ATOM 1518 C CA . GLY A 1 196 ? -13.027 -9.159 26.924 1.00 94.50 196 GLY A CA 1
ATOM 1519 C C . GLY A 1 196 ? -12.817 -7.739 27.473 1.00 94.50 196 GLY A C 1
ATOM 1520 O O . GLY A 1 196 ? -13.237 -7.457 28.593 1.00 94.50 196 GLY A O 1
ATOM 1521 N N . VAL A 1 197 ? -12.182 -6.841 26.710 1.00 94.62 197 VAL A N 1
ATOM 1522 C CA . VAL A 1 197 ? -11.874 -5.463 27.129 1.00 94.62 197 VAL A CA 1
ATOM 1523 C C . VAL A 1 197 ? -13.033 -4.524 26.816 1.00 94.62 197 VAL A C 1
ATOM 1525 O O . VAL A 1 197 ? -13.325 -3.601 27.576 1.00 94.62 197 VAL A O 1
ATOM 1528 N N . ILE A 1 198 ? -13.674 -4.725 25.665 1.00 95.81 198 ILE A N 1
ATOM 1529 C CA . ILE A 1 198 ? -14.665 -3.805 25.125 1.00 95.81 198 ILE A CA 1
ATOM 1530 C C . ILE A 1 198 ? -15.607 -4.540 24.168 1.00 95.81 198 ILE A C 1
ATOM 1532 O O . ILE A 1 198 ? -15.173 -5.443 23.458 1.00 95.81 198 ILE A O 1
ATOM 1536 N N . THR A 1 199 ? -16.878 -4.148 24.097 1.00 95.88 199 THR A N 1
ATOM 1537 C CA . THR A 1 199 ? -17.777 -4.607 23.029 1.00 95.88 199 THR A CA 1
ATOM 1538 C C . THR A 1 199 ? -17.910 -3.548 21.940 1.00 95.88 199 THR A C 1
ATOM 1540 O O . THR A 1 199 ? -17.736 -2.351 22.181 1.00 95.88 199 THR A O 1
ATOM 1543 N N . ARG A 1 200 ? -18.238 -3.977 20.716 1.00 94.12 200 ARG A N 1
ATOM 1544 C CA . ARG A 1 200 ? -18.331 -3.075 19.563 1.00 94.12 200 ARG A CA 1
ATOM 1545 C C . ARG A 1 200 ? -19.315 -1.903 19.748 1.00 94.12 200 ARG A C 1
ATOM 1547 O O . ARG A 1 200 ? -18.924 -0.792 19.403 1.00 94.12 200 ARG A O 1
ATOM 1554 N N . PRO A 1 201 ? -20.521 -2.077 20.329 1.00 96.38 201 PRO A N 1
ATOM 1555 C CA . PRO A 1 201 ? -21.441 -0.961 20.585 1.00 96.38 201 PRO A CA 1
ATOM 1556 C C . PRO A 1 201 ? -20.927 0.076 21.590 1.00 96.38 201 PRO A C 1
ATOM 1558 O O . PRO A 1 201 ? -21.449 1.185 21.650 1.00 96.38 201 PRO A O 1
ATOM 1561 N N . GLU A 1 202 ? -19.937 -0.277 22.409 1.00 96.94 202 GLU A N 1
ATOM 1562 C CA . GLU A 1 202 ? -19.372 0.638 23.396 1.00 96.94 202 GLU A CA 1
ATOM 1563 C C . GLU A 1 202 ? -18.205 1.474 22.843 1.00 96.94 202 GLU A C 1
ATOM 1565 O O . GLU A 1 202 ? -17.778 2.437 23.488 1.00 96.94 202 GLU A O 1
ATOM 1570 N N . ILE A 1 203 ? -17.688 1.117 21.662 1.00 98.19 203 ILE A N 1
ATOM 1571 C CA . ILE A 1 203 ? -16.668 1.898 20.959 1.00 98.19 203 ILE A CA 1
ATOM 1572 C C . ILE A 1 203 ? -17.304 3.205 20.484 1.00 98.19 203 ILE A C 1
ATOM 1574 O O . ILE A 1 203 ? -18.343 3.211 19.829 1.00 98.19 203 ILE A O 1
ATOM 1578 N N . SER A 1 204 ? -16.682 4.323 20.846 1.00 97.44 204 SER A N 1
ATOM 1579 C CA . SER A 1 204 ? -17.139 5.667 20.480 1.00 97.44 204 SER A CA 1
ATOM 1580 C C . SER A 1 204 ? -15.976 6.656 20.532 1.00 97.44 204 SER A C 1
ATOM 1582 O O . SER A 1 204 ? -14.906 6.333 21.051 1.00 97.44 204 SER A O 1
ATOM 1584 N N . ALA A 1 205 ? -16.188 7.906 20.108 1.00 96.06 205 ALA A N 1
ATOM 1585 C CA . ALA A 1 205 ? -15.195 8.975 20.279 1.00 96.06 205 ALA A CA 1
ATOM 1586 C C . ALA A 1 205 ? -14.712 9.155 21.733 1.00 96.06 205 ALA A C 1
ATOM 1588 O O . ALA A 1 205 ? -13.576 9.565 21.960 1.00 96.06 205 ALA A O 1
ATOM 1589 N N . LYS A 1 206 ? -15.560 8.844 22.726 1.00 96.44 206 LYS A N 1
ATOM 1590 C CA . LYS A 1 206 ? -15.227 8.943 24.160 1.00 96.44 206 LYS A CA 1
ATOM 1591 C C . LYS A 1 206 ? -14.516 7.707 24.704 1.00 96.44 206 LYS A C 1
ATOM 1593 O O . LYS A 1 206 ? -13.917 7.776 25.772 1.00 96.44 206 LYS A O 1
ATOM 1598 N N . ARG A 1 207 ? -14.617 6.581 23.999 1.00 97.06 207 ARG A N 1
ATOM 1599 C CA . ARG A 1 207 ? -14.014 5.304 24.381 1.00 97.06 207 ARG A CA 1
ATOM 1600 C C . ARG A 1 207 ? -13.366 4.659 23.153 1.00 97.06 207 ARG A C 1
ATOM 1602 O O . ARG A 1 207 ? -13.854 3.635 22.671 1.00 97.06 207 ARG A O 1
ATOM 1609 N N . PRO A 1 208 ? -12.330 5.305 22.587 1.00 98.00 208 PRO A N 1
ATOM 1610 C CA . PRO A 1 208 ? -11.740 4.854 21.344 1.00 98.00 208 PRO A CA 1
ATOM 1611 C C . PRO A 1 208 ? -10.869 3.617 21.568 1.00 98.00 208 PRO A C 1
ATOM 1613 O O . PRO A 1 208 ? -10.276 3.424 22.631 1.00 98.00 208 PRO A O 1
ATOM 1616 N N . VAL A 1 209 ? -10.769 2.794 20.532 1.00 98.31 209 VAL A N 1
ATOM 1617 C CA . VAL A 1 209 ? -10.009 1.545 20.537 1.00 98.31 209 VAL A CA 1
ATOM 1618 C C . VAL A 1 209 ? -9.129 1.495 19.313 1.00 98.31 209 VAL A C 1
ATOM 1620 O O . VAL A 1 209 ? -9.574 1.768 18.199 1.00 98.31 209 VAL A O 1
ATOM 1623 N N . ARG A 1 210 ? -7.882 1.089 19.521 1.00 98.38 210 ARG A N 1
ATOM 1624 C CA . ARG A 1 210 ? -6.947 0.778 18.451 1.00 98.38 210 ARG A CA 1
ATOM 1625 C C . ARG A 1 210 ? -6.821 -0.731 18.281 1.00 98.38 210 ARG A C 1
ATOM 1627 O O . ARG A 1 210 ? -6.430 -1.424 19.215 1.00 98.38 210 ARG A O 1
ATOM 1634 N N . ILE A 1 211 ? -7.073 -1.221 17.076 1.00 98.44 211 ILE A N 1
ATOM 1635 C CA . ILE A 1 211 ? -6.756 -2.587 16.674 1.00 98.44 211 ILE A CA 1
ATOM 1636 C C . ILE A 1 211 ? -5.397 -2.598 15.977 1.00 98.44 211 ILE A C 1
ATOM 1638 O O . ILE A 1 211 ? -5.205 -1.916 14.965 1.00 98.44 211 ILE A O 1
ATOM 1642 N N . LEU A 1 212 ? -4.460 -3.380 16.511 1.00 98.00 212 LEU A N 1
ATOM 1643 C CA . LEU A 1 212 ? -3.209 -3.697 15.828 1.00 98.00 212 LEU A CA 1
ATOM 1644 C C . LEU A 1 212 ? -3.429 -4.933 14.964 1.00 98.00 212 LEU A C 1
ATOM 1646 O O . LEU A 1 212 ? -3.750 -6.000 15.478 1.00 98.00 212 LEU A O 1
ATOM 1650 N N . TYR A 1 213 ? -3.282 -4.790 13.649 1.00 98.00 213 TYR A N 1
ATOM 1651 C CA . TYR A 1 213 ? -3.448 -5.903 12.719 1.00 98.00 213 TYR A CA 1
ATOM 1652 C C . TYR A 1 213 ? -2.169 -6.170 11.934 1.00 98.00 213 TYR A C 1
ATOM 1654 O O . TYR A 1 213 ? -1.683 -5.330 11.172 1.00 98.00 213 TYR A O 1
ATOM 1662 N N . GLY A 1 214 ? -1.626 -7.368 12.108 1.00 96.44 214 GLY A N 1
ATOM 1663 C CA . GLY A 1 214 ? -0.397 -7.778 11.452 1.00 96.44 214 GLY A CA 1
ATOM 1664 C C . GLY A 1 214 ? -0.642 -8.729 10.289 1.00 96.44 214 GLY A C 1
ATOM 1665 O O . GLY A 1 214 ? -1.335 -9.735 10.434 1.00 96.44 214 GLY A O 1
ATOM 1666 N N . ASP A 1 215 ? -0.013 -8.453 9.149 1.00 94.44 215 ASP A N 1
ATOM 1667 C CA . ASP A 1 215 ? 0.034 -9.368 8.008 1.00 94.44 215 ASP A CA 1
ATOM 1668 C C . ASP A 1 215 ? 1.474 -9.543 7.506 1.00 94.44 215 ASP A C 1
ATOM 1670 O O . ASP A 1 215 ? 2.341 -8.738 7.832 1.00 94.44 215 ASP A O 1
ATOM 1674 N N . PRO A 1 216 ? 1.785 -10.570 6.702 1.00 83.31 216 PRO A N 1
ATOM 1675 C CA . PRO A 1 216 ? 3.121 -10.778 6.168 1.00 83.31 216 PRO A CA 1
ATOM 1676 C C . PRO A 1 216 ? 3.257 -10.297 4.722 1.00 83.31 216 PRO A C 1
ATOM 1678 O O . PRO A 1 216 ? 4.376 -9.997 4.319 1.00 83.31 216 PRO A O 1
ATOM 1681 N N . PHE A 1 217 ? 2.165 -10.221 3.948 1.00 79.31 217 PHE A N 1
ATOM 1682 C CA . PHE A 1 217 ? 2.052 -9.747 2.561 1.00 79.31 217 PHE A CA 1
ATOM 1683 C C . PHE A 1 217 ? 0.585 -9.830 2.070 1.00 79.31 217 PHE A C 1
ATOM 1685 O O . PHE A 1 217 ? -0.130 -10.742 2.484 1.00 79.31 217 PHE A O 1
ATOM 1692 N N . LEU A 1 218 ? 0.161 -8.940 1.155 1.00 80.38 218 LEU A N 1
ATOM 1693 C CA . LEU A 1 218 ? -1.118 -8.995 0.407 1.00 80.38 218 LEU A CA 1
ATOM 1694 C C . LEU A 1 218 ? -2.352 -9.372 1.246 1.00 80.38 218 LEU A C 1
ATOM 1696 O O . LEU A 1 218 ? -3.061 -10.332 0.945 1.00 80.38 218 LEU A O 1
ATOM 1700 N N . ALA A 1 219 ? -2.626 -8.626 2.314 1.00 90.06 219 ALA A N 1
ATOM 1701 C CA . ALA A 1 219 ? -3.755 -8.925 3.192 1.00 90.06 219 ALA A CA 1
ATOM 1702 C C . ALA A 1 219 ? -5.138 -8.817 2.523 1.00 90.06 219 ALA A C 1
ATOM 1704 O O . ALA A 1 219 ? -6.075 -9.411 3.043 1.00 90.06 219 ALA A O 1
ATOM 1705 N N . TRP A 1 220 ? -5.276 -8.114 1.392 1.00 96.31 220 TRP A N 1
ATOM 1706 C CA . TRP A 1 220 ? -6.544 -7.959 0.670 1.00 96.31 220 TRP A CA 1
ATOM 1707 C C . TRP A 1 220 ? -6.487 -8.550 -0.742 1.00 96.31 220 TRP A C 1
ATOM 1709 O O . TRP A 1 220 ? -5.544 -8.300 -1.494 1.00 96.31 220 TRP A O 1
ATOM 1719 N N . ASN A 1 221 ? -7.518 -9.306 -1.116 1.00 95.94 221 ASN A N 1
ATOM 1720 C CA . ASN A 1 221 ? -7.680 -9.907 -2.432 1.00 95.94 221 ASN A CA 1
ATOM 1721 C C . ASN A 1 221 ? -8.706 -9.121 -3.261 1.00 95.94 221 ASN A C 1
ATOM 1723 O O . ASN A 1 221 ? -9.901 -9.414 -3.249 1.00 95.94 221 ASN A O 1
ATOM 1727 N N . TYR A 1 222 ? -8.209 -8.144 -4.022 1.00 95.00 222 TYR A N 1
ATOM 1728 C CA . TYR A 1 222 ? -9.028 -7.304 -4.903 1.00 95.00 222 TYR A CA 1
ATOM 1729 C C . TYR A 1 222 ? -9.735 -8.088 -6.014 1.00 95.00 222 TYR A C 1
ATOM 1731 O O . TYR A 1 222 ? -10.793 -7.670 -6.470 1.00 95.00 222 TYR A O 1
ATOM 1739 N N . THR A 1 223 ? -9.184 -9.224 -6.443 1.00 94.44 223 THR A N 1
ATOM 1740 C CA . THR A 1 223 ? -9.804 -10.065 -7.474 1.00 94.44 223 THR A CA 1
ATOM 1741 C C . THR A 1 223 ? -11.013 -10.800 -6.914 1.00 94.44 223 THR A C 1
ATOM 1743 O O . THR A 1 223 ? -12.090 -10.723 -7.492 1.00 94.44 223 THR A O 1
ATOM 1746 N N . ALA A 1 224 ? -10.864 -11.445 -5.753 1.00 95.31 224 ALA A N 1
ATOM 1747 C CA . ALA A 1 224 ? -11.976 -12.106 -5.072 1.00 95.31 224 ALA A CA 1
ATOM 1748 C C . ALA A 1 224 ? -13.066 -11.114 -4.632 1.00 95.31 224 ALA A C 1
ATOM 1750 O O . ALA A 1 224 ? -14.237 -11.475 -4.589 1.00 95.31 224 ALA A O 1
ATOM 1751 N N . ALA A 1 225 ? -12.687 -9.870 -4.327 1.00 95.69 225 ALA A N 1
ATOM 1752 C CA . ALA A 1 225 ? -13.620 -8.810 -3.962 1.00 95.69 225 ALA A CA 1
ATOM 1753 C C . ALA A 1 225 ? -14.281 -8.103 -5.164 1.00 95.69 225 ALA A C 1
ATOM 1755 O O . ALA A 1 225 ? -15.231 -7.358 -4.950 1.00 95.69 225 ALA A O 1
ATOM 1756 N N . ALA A 1 226 ? -13.806 -8.331 -6.399 1.00 96.69 226 ALA A N 1
ATOM 1757 C CA . ALA A 1 226 ? -14.187 -7.577 -7.603 1.00 96.69 226 ALA A CA 1
ATOM 1758 C C . ALA A 1 226 ? -13.937 -6.053 -7.491 1.00 96.69 226 ALA A C 1
ATOM 1760 O O . ALA A 1 226 ? -14.739 -5.231 -7.919 1.00 96.69 226 ALA A O 1
ATOM 1761 N N . GLU A 1 227 ? -12.788 -5.668 -6.929 1.00 96.69 227 GLU A N 1
ATOM 1762 C CA . GLU A 1 227 ? -12.470 -4.296 -6.503 1.00 96.69 227 GLU A CA 1
ATOM 1763 C C . GLU A 1 227 ? -11.274 -3.668 -7.244 1.00 96.69 227 GLU A C 1
ATOM 1765 O O . GLU A 1 227 ? -10.514 -2.874 -6.682 1.00 96.69 227 GLU A O 1
ATOM 1770 N N . THR A 1 228 ? -11.072 -4.001 -8.521 1.00 95.56 228 THR A N 1
ATOM 1771 C CA . THR A 1 228 ? -9.964 -3.436 -9.317 1.00 95.56 228 THR A CA 1
ATOM 1772 C C . THR A 1 228 ? -10.007 -1.904 -9.368 1.00 95.56 228 THR A C 1
ATOM 1774 O O . THR A 1 228 ? -8.973 -1.257 -9.204 1.00 95.56 228 THR A O 1
ATOM 1777 N N . ASP A 1 229 ? -11.188 -1.301 -9.505 1.00 96.19 229 ASP A N 1
ATOM 1778 C CA . ASP A 1 229 ? -11.313 0.161 -9.568 1.00 96.19 229 ASP A CA 1
ATOM 1779 C C . ASP A 1 229 ? -11.093 0.837 -8.214 1.00 96.19 229 ASP A C 1
ATOM 1781 O O . ASP A 1 229 ? -10.506 1.918 -8.148 1.00 96.19 229 ASP A O 1
ATOM 1785 N N . VAL A 1 230 ? -11.481 0.180 -7.116 1.00 97.06 230 VAL A N 1
ATOM 1786 C CA . VAL A 1 230 ? -11.159 0.640 -5.756 1.00 97.06 230 VAL A CA 1
ATOM 1787 C C . VAL A 1 230 ? -9.648 0.620 -5.552 1.00 97.06 230 VAL A C 1
ATOM 1789 O O . VAL A 1 230 ? -9.088 1.608 -5.079 1.00 97.06 230 VAL A O 1
ATOM 1792 N N . LYS A 1 231 ? -8.970 -0.464 -5.959 1.00 96.00 231 LYS A N 1
ATOM 1793 C CA . LYS A 1 231 ? -7.504 -0.545 -5.932 1.00 96.00 231 LYS A CA 1
ATOM 1794 C C . LYS A 1 231 ? -6.891 0.619 -6.708 1.00 96.00 231 LYS A C 1
ATOM 1796 O O . LYS A 1 231 ? -6.028 1.310 -6.182 1.00 96.00 231 LYS A O 1
ATOM 1801 N N . ASN A 1 232 ? -7.345 0.869 -7.932 1.00 93.69 232 ASN A N 1
ATOM 1802 C CA . ASN A 1 232 ? -6.819 1.959 -8.753 1.00 93.69 232 ASN A CA 1
ATOM 1803 C C . ASN A 1 232 ? -7.035 3.331 -8.095 1.00 93.69 232 ASN A C 1
ATOM 1805 O O . ASN A 1 232 ? -6.106 4.138 -8.061 1.00 93.69 232 ASN A O 1
ATOM 1809 N N . GLY A 1 233 ? -8.222 3.580 -7.533 1.00 95.19 233 GLY A N 1
ATOM 1810 C CA . GLY A 1 233 ? -8.530 4.809 -6.799 1.00 95.19 233 GLY A CA 1
ATOM 1811 C C . GLY A 1 233 ? -7.621 5.006 -5.587 1.00 95.19 233 GLY A C 1
ATOM 1812 O O . GLY A 1 233 ? -7.015 6.064 -5.449 1.00 95.19 233 GLY A O 1
ATOM 1813 N N . LEU A 1 234 ? -7.448 3.964 -4.770 1.00 95.94 234 LEU A N 1
ATOM 1814 C CA . LEU A 1 234 ? -6.533 3.958 -3.628 1.00 95.94 234 LEU A CA 1
ATOM 1815 C C . LEU A 1 234 ? -5.105 4.316 -4.059 1.00 95.94 234 LEU A C 1
ATOM 1817 O O . LEU A 1 234 ? -4.531 5.281 -3.564 1.00 95.94 234 LEU A O 1
ATOM 1821 N N . PHE A 1 235 ? -4.549 3.629 -5.056 1.00 93.00 235 PHE A N 1
ATOM 1822 C CA . PHE A 1 235 ? -3.180 3.890 -5.516 1.00 93.00 235 PHE A CA 1
ATOM 1823 C C . PHE A 1 235 ? -2.966 5.310 -6.054 1.00 93.00 235 PHE A C 1
ATOM 1825 O O . PHE A 1 235 ? -1.870 5.841 -5.907 1.00 93.00 235 PHE A O 1
ATOM 1832 N N . ARG A 1 236 ? -3.995 5.949 -6.624 1.00 93.56 236 ARG A N 1
ATOM 1833 C CA . ARG A 1 236 ? -3.919 7.345 -7.090 1.00 93.56 236 ARG A CA 1
ATOM 1834 C C . ARG A 1 236 ? -3.825 8.367 -5.957 1.00 93.56 236 ARG A C 1
ATOM 1836 O O . ARG A 1 236 ? -3.346 9.470 -6.199 1.00 93.56 236 ARG A O 1
ATOM 1843 N N . THR A 1 237 ? -4.254 8.019 -4.742 1.00 95.50 237 THR A N 1
ATOM 1844 C CA . THR A 1 237 ? -4.163 8.929 -3.586 1.00 95.50 237 THR A CA 1
ATOM 1845 C C . THR A 1 237 ? -2.735 9.084 -3.061 1.00 95.50 237 THR A C 1
ATOM 1847 O O . THR A 1 237 ? -2.426 10.086 -2.425 1.00 95.50 237 THR A O 1
ATOM 1850 N N . LEU A 1 238 ? -1.844 8.121 -3.323 1.00 94.56 238 LEU A N 1
ATOM 1851 C CA . LEU A 1 238 ? -0.472 8.134 -2.815 1.00 94.56 238 LEU A CA 1
ATOM 1852 C C . LEU A 1 238 ? 0.508 8.533 -3.908 1.00 94.56 238 LEU A C 1
ATOM 1854 O O . LEU A 1 238 ? 0.611 7.883 -4.947 1.00 94.56 238 LEU A O 1
ATOM 1858 N N . LYS A 1 239 ? 1.277 9.581 -3.630 1.00 94.06 239 LYS A N 1
ATOM 1859 C CA . LYS A 1 239 ? 2.333 10.079 -4.508 1.00 94.06 239 LYS A CA 1
ATOM 1860 C C . LYS A 1 239 ? 3.678 9.988 -3.809 1.00 94.06 239 LYS A C 1
ATOM 1862 O O . LYS A 1 239 ? 3.759 10.048 -2.582 1.00 94.06 239 LYS A O 1
ATOM 1867 N N . TYR A 1 240 ? 4.737 9.853 -4.600 1.00 93.69 240 TYR A N 1
ATOM 1868 C CA . TYR A 1 240 ? 6.088 10.059 -4.091 1.00 93.69 240 TYR A CA 1
ATOM 1869 C C . TYR A 1 240 ? 6.246 11.495 -3.602 1.00 93.69 240 TYR A C 1
ATOM 1871 O O . TYR A 1 240 ? 5.619 12.407 -4.143 1.00 93.69 240 TYR A O 1
ATOM 1879 N N . ASN A 1 241 ? 7.093 11.693 -2.594 1.00 93.75 241 ASN A N 1
ATOM 1880 C CA . ASN A 1 241 ? 7.392 13.041 -2.133 1.00 93.75 241 ASN A CA 1
ATOM 1881 C C . ASN A 1 241 ? 8.069 13.870 -3.240 1.00 93.75 241 ASN A C 1
ATOM 1883 O O . ASN A 1 241 ? 8.636 13.343 -4.206 1.00 93.75 241 ASN A O 1
ATOM 1887 N N . LYS A 1 242 ? 8.035 15.194 -3.071 1.00 92.69 242 LYS A N 1
ATOM 1888 C CA . LYS A 1 242 ? 8.594 16.150 -4.033 1.00 92.69 242 LYS A CA 1
ATOM 1889 C C . LYS A 1 242 ? 10.052 15.847 -4.392 1.00 92.69 242 LYS A C 1
ATOM 1891 O O . LYS A 1 242 ? 10.403 15.887 -5.565 1.00 92.69 242 LYS A O 1
ATOM 1896 N N . ARG A 1 243 ? 10.877 15.469 -3.409 1.00 92.19 243 ARG A N 1
ATOM 1897 C CA . ARG A 1 243 ? 12.296 15.146 -3.622 1.00 92.19 243 ARG A CA 1
ATOM 1898 C C . ARG A 1 243 ? 12.480 13.965 -4.578 1.00 92.19 243 ARG A C 1
ATOM 1900 O O . ARG A 1 243 ? 13.281 14.057 -5.503 1.00 92.19 243 ARG A O 1
ATOM 1907 N N . LEU A 1 244 ? 11.774 12.856 -4.357 1.00 88.69 244 LEU A N 1
ATOM 1908 C CA . LEU A 1 244 ? 11.864 11.678 -5.224 1.00 88.69 244 LEU A CA 1
ATOM 1909 C C . LEU A 1 244 ? 11.276 11.952 -6.609 1.00 88.69 244 LEU A C 1
ATOM 1911 O O . LEU A 1 244 ? 11.827 11.484 -7.605 1.00 88.69 244 LEU A O 1
ATOM 1915 N N . PHE A 1 245 ? 10.200 12.737 -6.683 1.00 88.31 245 PHE A N 1
ATOM 1916 C CA . PHE A 1 245 ? 9.631 13.176 -7.953 1.00 88.31 245 PHE A CA 1
ATOM 1917 C C . PHE A 1 245 ? 10.633 14.009 -8.769 1.00 88.31 245 PHE A C 1
ATOM 1919 O O . PHE A 1 245 ? 10.882 13.710 -9.936 1.00 88.31 245 PHE A O 1
ATOM 1926 N N . GLU A 1 246 ? 11.263 15.008 -8.146 1.00 90.88 246 GLU A N 1
ATOM 1927 C CA . GLU A 1 246 ? 12.282 15.853 -8.778 1.00 90.88 246 GLU A CA 1
ATOM 1928 C C . GLU A 1 246 ? 13.507 15.042 -9.205 1.00 90.88 246 GLU A C 1
ATOM 1930 O O . GLU A 1 246 ? 13.992 15.215 -10.322 1.00 90.88 246 GLU A O 1
ATOM 1935 N N . LEU A 1 247 ? 13.970 14.113 -8.363 1.00 88.50 247 LEU A N 1
ATOM 1936 C CA . LEU A 1 247 ? 15.075 13.216 -8.698 1.00 88.50 247 LEU A CA 1
ATOM 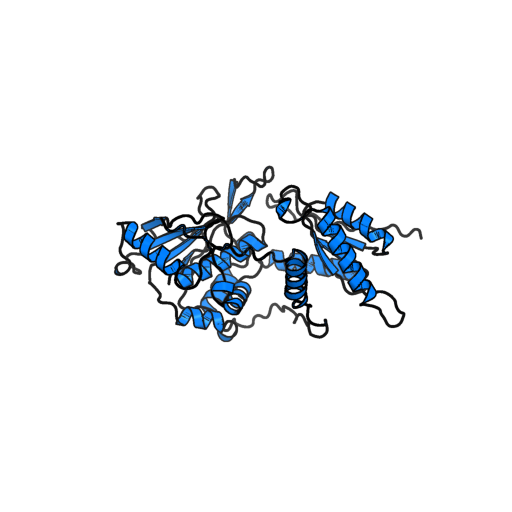1937 C C . LEU A 1 247 ? 14.743 12.346 -9.918 1.00 88.50 247 LEU A C 1
ATOM 1939 O O . LEU A 1 247 ? 15.554 12.239 -10.835 1.00 88.50 247 LEU A O 1
ATOM 1943 N N . GLY A 1 248 ? 13.540 11.767 -9.970 1.00 85.94 248 GLY A N 1
ATOM 1944 C CA . GLY A 1 248 ? 13.072 11.014 -11.136 1.00 85.94 248 GLY A CA 1
ATOM 1945 C C . GLY A 1 248 ? 13.025 11.872 -12.403 1.00 85.94 248 GLY A C 1
ATOM 1946 O O . GLY A 1 248 ? 13.448 11.424 -13.470 1.00 85.94 248 GLY A O 1
ATOM 1947 N N . GLY A 1 249 ? 12.590 13.129 -12.281 1.00 87.94 249 GLY A N 1
ATOM 1948 C CA . GLY A 1 249 ? 12.610 14.105 -13.371 1.00 87.94 249 GLY A CA 1
ATOM 1949 C C . GLY A 1 249 ? 14.023 14.414 -13.874 1.00 87.94 249 GLY A C 1
ATOM 1950 O O . GLY A 1 249 ? 14.244 14.444 -15.083 1.00 87.94 249 GLY A O 1
ATOM 1951 N N . GLN A 1 250 ? 14.990 14.581 -12.968 1.00 88.69 250 GLN A N 1
ATOM 1952 C CA . GLN A 1 250 ? 16.398 14.811 -13.313 1.00 88.69 250 GLN A CA 1
ATOM 1953 C C . GLN A 1 250 ? 17.016 13.605 -14.024 1.00 88.69 250 GLN A C 1
ATOM 1955 O O . GLN A 1 250 ? 17.648 13.767 -15.066 1.00 88.69 250 GLN A O 1
ATOM 1960 N N . VAL A 1 251 ? 16.780 12.394 -13.510 1.00 84.44 251 VAL A N 1
ATOM 1961 C CA . VAL A 1 251 ? 17.215 11.140 -14.144 1.00 84.44 251 VAL A CA 1
ATOM 1962 C C . VAL A 1 251 ? 16.642 11.024 -15.556 1.00 84.44 251 VAL A C 1
ATOM 1964 O O . VAL A 1 251 ? 17.369 10.732 -16.504 1.00 84.44 251 VAL A O 1
ATOM 1967 N N . PHE A 1 252 ? 15.347 11.293 -15.721 1.00 83.19 252 PHE A N 1
ATOM 1968 C CA . PHE A 1 252 ? 14.695 11.224 -17.025 1.00 83.19 252 PHE A CA 1
ATOM 1969 C C . PHE A 1 252 ? 15.195 12.306 -17.994 1.00 83.19 252 PHE A C 1
ATOM 1971 O O . PHE A 1 252 ? 15.360 12.040 -19.185 1.00 83.19 252 PHE A O 1
ATOM 1978 N N . ALA A 1 253 ? 15.472 13.516 -17.503 1.00 85.69 253 ALA A N 1
ATOM 1979 C CA . ALA A 1 253 ? 16.052 14.590 -18.304 1.00 85.69 253 ALA A CA 1
ATOM 1980 C C . ALA A 1 253 ? 17.474 14.249 -18.773 1.00 85.69 253 ALA A C 1
ATOM 1982 O O . ALA A 1 253 ? 17.786 14.452 -19.944 1.00 85.69 253 ALA A O 1
ATOM 1983 N N . ALA A 1 254 ? 18.307 13.683 -17.896 1.00 84.69 254 ALA A N 1
ATOM 1984 C CA . ALA A 1 254 ? 19.643 13.208 -18.249 1.00 84.69 254 ALA A CA 1
ATOM 1985 C C . ALA A 1 254 ? 19.581 12.073 -19.284 1.00 84.69 254 ALA A C 1
ATOM 1987 O O . ALA A 1 254 ? 20.304 12.099 -20.279 1.00 84.69 254 ALA A O 1
ATOM 1988 N N . LEU A 1 255 ? 18.653 11.124 -19.113 1.00 80.81 255 LEU A N 1
ATOM 1989 C CA . LEU A 1 255 ? 18.415 10.067 -20.096 1.00 80.81 255 LEU A CA 1
ATOM 1990 C C . LEU A 1 255 ? 18.056 10.668 -21.465 1.00 80.81 255 LEU A C 1
ATOM 1992 O O . LEU A 1 255 ? 18.676 10.326 -22.467 1.00 80.81 255 LEU A O 1
ATOM 1996 N N . LYS A 1 256 ? 17.143 11.647 -21.508 1.00 83.31 256 LYS A N 1
ATOM 1997 C CA . LYS A 1 256 ? 16.737 12.344 -22.742 1.00 83.31 256 LYS A CA 1
ATOM 1998 C C . LYS A 1 256 ? 17.864 13.049 -23.498 1.00 83.31 256 LYS A C 1
ATOM 2000 O O . LYS A 1 256 ? 17.722 13.250 -24.697 1.00 83.31 256 LYS A O 1
ATOM 2005 N N . GLN A 1 257 ? 18.955 13.429 -22.836 1.00 85.50 257 GLN A N 1
ATOM 2006 C CA . GLN A 1 257 ? 20.109 14.041 -23.508 1.00 85.50 257 GLN A CA 1
ATOM 2007 C C . GLN A 1 257 ? 20.939 13.029 -24.308 1.00 85.50 257 GLN A C 1
ATOM 2009 O O . GLN A 1 257 ? 21.749 13.427 -25.139 1.00 85.50 257 GLN A O 1
ATOM 2014 N N . THR A 1 258 ? 20.767 11.733 -24.044 1.00 76.81 258 THR A N 1
ATOM 2015 C CA . THR A 1 258 ? 21.655 10.675 -24.550 1.00 76.81 258 THR A CA 1
ATOM 2016 C C . THR A 1 258 ? 20.956 9.643 -25.428 1.00 76.81 258 THR A C 1
ATOM 2018 O O . THR A 1 258 ? 21.632 8.972 -26.213 1.00 76.81 258 THR A O 1
ATOM 2021 N N . ILE A 1 259 ? 19.629 9.545 -25.325 1.00 80.25 259 ILE A N 1
ATOM 2022 C CA . ILE A 1 259 ? 18.779 8.683 -26.153 1.00 80.25 259 ILE A CA 1
ATOM 2023 C C . ILE A 1 259 ? 18.306 9.439 -27.397 1.00 80.25 259 ILE A C 1
ATOM 2025 O O . ILE A 1 259 ? 18.039 10.640 -27.353 1.00 80.25 259 ILE A O 1
ATOM 2029 N N . SER A 1 260 ? 18.167 8.724 -28.510 1.00 71.31 260 SER A N 1
ATOM 2030 C CA . SER A 1 260 ? 17.734 9.310 -29.794 1.00 71.31 260 SER A CA 1
ATOM 2031 C C . SER A 1 260 ? 16.301 8.937 -30.184 1.00 71.31 260 SER A C 1
ATOM 2033 O O . SER A 1 260 ? 15.767 9.452 -31.167 1.00 71.31 260 SER A O 1
ATOM 2035 N N . GLY A 1 261 ? 15.660 8.064 -29.405 1.00 77.69 261 GLY A N 1
ATOM 2036 C CA . GLY A 1 261 ? 14.349 7.514 -29.719 1.00 77.69 261 GLY A CA 1
ATOM 2037 C C . GLY A 1 261 ? 13.652 6.877 -28.514 1.00 77.69 261 GLY A C 1
ATOM 2038 O O . GLY A 1 261 ? 13.966 7.200 -27.365 1.00 77.69 261 GLY A O 1
ATOM 2039 N N . PRO A 1 262 ? 12.660 6.004 -28.763 1.00 82.00 262 PRO A N 1
ATOM 2040 C CA . PRO A 1 262 ? 11.980 5.249 -27.720 1.00 82.00 262 PRO A CA 1
ATOM 2041 C C . PRO A 1 262 ? 12.950 4.394 -26.897 1.00 82.00 262 PRO A C 1
ATOM 2043 O O . PRO A 1 262 ? 13.839 3.747 -27.448 1.00 82.00 262 PRO A O 1
ATOM 2046 N N . VAL A 1 263 ? 12.718 4.348 -25.585 1.00 82.56 263 VAL A N 1
ATOM 2047 C CA . VAL A 1 263 ? 13.491 3.534 -24.637 1.00 82.56 263 VAL A CA 1
ATOM 2048 C C . VAL A 1 263 ? 12.620 2.416 -24.096 1.00 82.56 263 VAL A C 1
ATOM 2050 O O . VAL A 1 263 ? 11.477 2.653 -23.696 1.00 82.56 263 VAL A O 1
ATOM 2053 N N . VAL A 1 264 ? 13.182 1.213 -24.010 1.00 85.56 264 VAL A N 1
ATOM 2054 C CA . VAL A 1 264 ? 12.572 0.112 -23.258 1.00 85.56 264 VAL A CA 1
ATOM 2055 C C . VAL A 1 264 ? 13.162 0.086 -21.853 1.00 85.56 264 VAL A C 1
ATOM 2057 O O . VAL A 1 264 ? 14.371 -0.039 -21.679 1.00 85.56 264 VAL A O 1
ATOM 2060 N N . ALA A 1 265 ? 12.307 0.214 -20.839 1.00 86.06 265 ALA A N 1
ATOM 2061 C CA . ALA A 1 265 ? 12.705 0.121 -19.439 1.00 86.06 265 ALA A CA 1
ATOM 2062 C C . ALA A 1 265 ? 12.502 -1.307 -18.912 1.00 86.06 265 ALA A C 1
ATOM 2064 O O . ALA A 1 265 ? 11.411 -1.865 -19.026 1.00 86.06 265 ALA A O 1
ATOM 2065 N N . ILE A 1 266 ? 13.539 -1.883 -18.304 1.00 87.38 266 ILE A N 1
ATOM 2066 C CA . ILE A 1 266 ? 13.554 -3.248 -17.773 1.00 87.38 266 ILE A CA 1
ATOM 2067 C C . ILE A 1 266 ? 13.865 -3.208 -16.281 1.00 87.38 266 ILE A C 1
ATOM 2069 O O . ILE A 1 266 ? 14.837 -2.593 -15.846 1.00 87.38 266 ILE A O 1
ATOM 2073 N N . HIS A 1 267 ? 13.056 -3.913 -15.495 1.00 87.31 267 HIS A N 1
ATOM 2074 C CA . HIS A 1 267 ? 13.362 -4.206 -14.100 1.00 87.31 267 HIS A CA 1
ATOM 2075 C C . HIS A 1 267 ? 13.905 -5.634 -14.000 1.00 87.31 267 HIS A C 1
ATOM 2077 O O . HIS A 1 267 ? 13.175 -6.608 -14.202 1.00 87.31 267 HIS A O 1
ATOM 2083 N N . LEU A 1 268 ? 15.196 -5.747 -13.700 1.00 87.44 268 LEU A N 1
ATOM 2084 C CA . LEU A 1 268 ? 15.906 -7.013 -13.584 1.00 87.44 268 LEU A CA 1
ATOM 2085 C C . LEU A 1 268 ? 16.107 -7.345 -12.101 1.00 87.44 268 LEU A C 1
ATOM 2087 O O . LEU A 1 268 ? 16.671 -6.551 -11.350 1.00 87.44 268 LEU A O 1
ATOM 2091 N N . ARG A 1 269 ? 15.651 -8.525 -11.665 1.00 85.75 269 ARG A N 1
ATOM 2092 C CA . ARG A 1 269 ? 15.852 -9.016 -10.292 1.00 85.75 269 ARG A CA 1
ATOM 2093 C C . ARG A 1 269 ? 17.079 -9.917 -10.253 1.00 85.75 269 ARG A C 1
ATOM 2095 O O . ARG A 1 269 ? 16.967 -11.134 -10.394 1.00 85.75 269 ARG A O 1
ATOM 2102 N N . GLY A 1 270 ? 18.249 -9.297 -10.128 1.00 84.50 270 GLY A N 1
ATOM 2103 C CA . GLY A 1 270 ? 19.543 -9.983 -10.091 1.00 84.50 270 GLY A CA 1
ATOM 2104 C C . GLY A 1 270 ? 20.156 -10.123 -8.701 1.00 84.50 270 GLY A C 1
ATOM 2105 O O . GLY A 1 270 ? 21.257 -10.650 -8.579 1.00 84.50 270 GLY A O 1
ATOM 2106 N N . GLU A 1 271 ? 19.510 -9.616 -7.654 1.00 80.44 271 GLU A N 1
ATOM 2107 C CA . GLU A 1 271 ? 20.073 -9.601 -6.308 1.00 80.44 271 GLU A CA 1
ATOM 2108 C C . GLU A 1 271 ? 20.061 -10.985 -5.644 1.00 80.44 271 GLU A C 1
ATOM 2110 O O . GLU A 1 271 ? 19.170 -11.800 -5.874 1.00 80.44 271 GLU A O 1
ATOM 2115 N N . THR A 1 272 ? 21.034 -11.239 -4.766 1.00 78.56 272 THR A N 1
ATOM 2116 C CA . THR A 1 272 ? 21.162 -12.515 -4.038 1.00 78.56 272 THR A CA 1
ATOM 2117 C C . THR A 1 272 ? 19.997 -12.787 -3.085 1.00 78.56 272 THR A C 1
ATOM 2119 O O . THR A 1 272 ? 19.746 -13.940 -2.746 1.00 78.56 272 THR A O 1
ATOM 2122 N N . ASP A 1 273 ? 19.263 -11.746 -2.675 1.00 73.75 273 ASP A N 1
ATOM 2123 C CA . ASP A 1 273 ? 18.049 -11.852 -1.863 1.00 73.75 273 ASP A CA 1
ATOM 2124 C C . ASP A 1 273 ? 16.788 -12.197 -2.679 1.00 73.75 273 ASP A C 1
ATOM 2126 O O . ASP A 1 273 ? 15.702 -12.325 -2.111 1.00 73.75 273 ASP A O 1
ATOM 2130 N N . TRP A 1 274 ? 16.903 -12.372 -4.001 1.00 78.56 274 TRP A N 1
ATOM 2131 C CA . TRP A 1 274 ? 15.800 -12.823 -4.845 1.00 78.56 274 TRP A CA 1
ATOM 2132 C C . TRP A 1 274 ? 15.580 -14.343 -4.723 1.00 78.56 274 TRP A C 1
ATOM 2134 O O . TRP A 1 274 ? 16.489 -15.123 -5.016 1.00 78.56 274 TRP A O 1
ATOM 2144 N N . PRO A 1 275 ? 14.385 -14.814 -4.312 1.00 72.69 275 PRO A N 1
ATOM 2145 C CA . PRO A 1 275 ? 14.157 -16.244 -4.135 1.00 72.69 275 PRO A CA 1
ATOM 2146 C C . PRO A 1 275 ? 14.176 -16.987 -5.476 1.00 72.69 275 PRO A C 1
ATOM 2148 O O . PRO A 1 275 ? 13.430 -16.642 -6.389 1.00 72.69 275 PRO A O 1
ATOM 2151 N N . GLY A 1 276 ? 14.939 -18.081 -5.580 1.00 69.69 276 GLY A N 1
ATOM 2152 C CA . GLY A 1 276 ? 15.055 -18.849 -6.831 1.00 69.69 276 GLY A CA 1
ATOM 2153 C C . GLY A 1 276 ? 13.724 -19.385 -7.384 1.00 69.69 276 GLY A C 1
ATOM 2154 O O . GLY A 1 276 ? 13.572 -19.522 -8.595 1.00 69.69 276 GLY A O 1
ATOM 2155 N N . GLY A 1 277 ? 12.729 -19.619 -6.518 1.00 71.88 277 GLY A N 1
ATOM 2156 C CA . GLY A 1 277 ? 11.372 -20.014 -6.923 1.00 71.88 277 GLY A CA 1
ATOM 2157 C C . GLY A 1 277 ? 10.567 -18.915 -7.633 1.00 71.88 277 GLY A C 1
ATOM 2158 O O . GLY A 1 277 ? 9.534 -19.214 -8.218 1.00 71.88 277 GLY A O 1
ATOM 2159 N N . PHE A 1 278 ? 11.032 -17.662 -7.601 1.00 67.62 278 PHE A N 1
ATOM 2160 C CA . PHE A 1 278 ? 10.396 -16.509 -8.251 1.00 67.62 278 PHE A CA 1
ATOM 2161 C C . PHE A 1 278 ? 11.017 -16.204 -9.625 1.00 67.62 278 PHE A C 1
ATOM 2163 O O . PHE A 1 278 ? 10.658 -15.221 -10.269 1.00 67.62 278 PHE A O 1
ATOM 2170 N N . GLY A 1 279 ? 11.942 -17.051 -10.084 1.00 78.38 279 GLY A N 1
ATOM 2171 C CA . GLY A 1 279 ? 12.637 -16.917 -11.358 1.00 78.38 279 GLY A CA 1
ATOM 2172 C C . GLY A 1 279 ? 14.131 -16.701 -11.157 1.00 78.38 279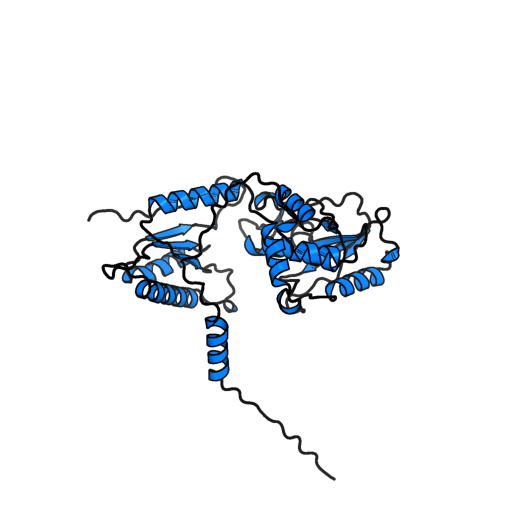 GLY A C 1
ATOM 2173 O O . GLY A 1 279 ? 14.557 -15.912 -10.316 1.00 78.38 279 GLY A O 1
ATOM 2174 N N . ARG A 1 280 ? 14.938 -17.412 -11.943 1.00 88.25 280 ARG A N 1
ATOM 2175 C CA . ARG A 1 280 ? 16.397 -17.272 -11.935 1.00 88.25 280 ARG A CA 1
ATOM 2176 C C . ARG A 1 280 ? 16.835 -16.108 -12.826 1.00 88.25 280 ARG A C 1
ATOM 2178 O O . ARG A 1 280 ? 16.117 -15.730 -13.750 1.00 88.25 280 ARG A O 1
ATOM 2185 N N . LEU A 1 281 ? 18.008 -15.543 -12.542 1.00 88.38 281 LEU A N 1
ATOM 2186 C CA . LEU A 1 281 ? 18.565 -14.424 -13.308 1.00 88.38 281 LEU A CA 1
ATOM 2187 C C . LEU A 1 281 ? 18.781 -14.778 -14.787 1.00 88.38 281 LEU A C 1
ATOM 2189 O O . LEU A 1 281 ? 18.411 -13.996 -15.652 1.00 88.38 281 LEU A O 1
ATOM 2193 N N . ASP A 1 282 ? 19.330 -15.958 -15.075 1.00 91.06 282 ASP A N 1
ATOM 2194 C CA . ASP A 1 282 ? 19.555 -16.441 -16.443 1.00 91.06 282 ASP A CA 1
ATOM 2195 C C . ASP A 1 282 ? 18.249 -16.523 -17.242 1.00 91.06 282 ASP A C 1
ATOM 2197 O O . ASP A 1 282 ? 18.171 -16.013 -18.354 1.00 91.06 282 ASP A O 1
ATOM 2201 N N . ILE A 1 283 ? 17.191 -17.056 -16.627 1.00 91.00 283 ILE A N 1
ATOM 2202 C CA . ILE A 1 283 ? 15.860 -17.126 -17.241 1.00 91.00 283 ILE A CA 1
ATOM 2203 C C . ILE A 1 283 ? 15.295 -15.722 -17.500 1.00 91.00 283 ILE A C 1
ATOM 2205 O O . ILE A 1 283 ? 14.744 -15.475 -18.568 1.00 91.00 283 ILE A O 1
ATOM 2209 N N . GLN A 1 284 ? 15.422 -14.795 -16.542 1.00 91.56 284 GLN A N 1
ATOM 2210 C CA . GLN A 1 284 ? 14.977 -13.408 -16.735 1.00 91.56 284 GLN A CA 1
ATOM 2211 C C . GLN A 1 284 ? 15.716 -12.742 -17.900 1.00 91.56 284 GLN A C 1
ATOM 2213 O O . GLN A 1 284 ? 15.077 -12.110 -18.737 1.00 91.56 284 GLN A O 1
ATOM 2218 N N . ILE A 1 285 ? 17.040 -12.907 -17.964 1.00 92.06 285 ILE A N 1
ATOM 2219 C CA . ILE A 1 285 ? 17.875 -12.387 -19.050 1.00 92.06 285 ILE A CA 1
ATOM 2220 C C . ILE A 1 285 ? 17.403 -12.946 -20.392 1.00 92.06 285 ILE A C 1
ATOM 2222 O O . ILE A 1 285 ? 17.105 -12.162 -21.286 1.00 92.06 285 ILE A O 1
ATOM 2226 N N . ASP A 1 286 ? 17.261 -14.267 -20.523 1.00 93.00 286 ASP A N 1
ATOM 2227 C CA . ASP A 1 286 ? 16.844 -14.885 -21.785 1.00 93.00 286 ASP A CA 1
ATOM 2228 C C . ASP A 1 286 ? 15.443 -14.420 -22.222 1.00 93.00 286 ASP A C 1
ATOM 2230 O O . ASP A 1 286 ? 15.245 -14.079 -23.391 1.00 93.00 286 ASP A O 1
ATOM 2234 N N . LEU A 1 287 ? 14.487 -14.328 -21.288 1.00 93.31 287 LEU A N 1
ATOM 2235 C CA . LEU A 1 287 ? 13.134 -13.834 -21.571 1.00 93.31 287 LEU A CA 1
ATOM 2236 C C . LEU A 1 287 ? 13.136 -12.372 -22.028 1.00 93.31 287 LEU A C 1
ATOM 2238 O O . LEU A 1 287 ? 12.476 -12.034 -23.012 1.00 93.31 287 LEU A O 1
ATOM 2242 N N . TYR A 1 288 ? 13.876 -11.499 -21.341 1.00 92.19 288 TYR A N 1
ATOM 2243 C CA . TYR A 1 288 ? 13.963 -10.091 -21.722 1.00 92.19 288 TYR A CA 1
ATOM 2244 C C . TYR A 1 288 ? 14.707 -9.898 -23.043 1.00 92.19 288 TYR A C 1
ATOM 2246 O O . TYR A 1 288 ? 14.266 -9.104 -23.869 1.00 92.19 288 TYR A O 1
ATOM 2254 N N . THR A 1 289 ? 15.782 -10.649 -23.290 1.00 90.62 289 THR A N 1
ATOM 2255 C CA . THR A 1 289 ? 16.484 -10.637 -24.578 1.00 90.62 289 THR A CA 1
ATOM 2256 C C . THR A 1 289 ? 15.554 -11.064 -25.712 1.00 90.62 289 THR A C 1
ATOM 2258 O O . THR A 1 289 ? 15.508 -10.396 -26.744 1.00 90.62 289 THR A O 1
ATOM 2261 N N . GLN A 1 290 ? 14.767 -12.129 -25.530 1.00 91.69 290 GLN A N 1
ATOM 2262 C CA . GLN A 1 290 ? 13.791 -12.553 -26.534 1.00 91.69 290 GLN A CA 1
ATOM 2263 C C . GLN A 1 290 ? 12.719 -11.480 -26.777 1.00 91.69 290 GLN A C 1
ATOM 2265 O O . GLN A 1 290 ? 12.432 -11.154 -27.928 1.00 91.69 290 GLN A O 1
ATOM 2270 N N . ALA A 1 291 ? 12.163 -10.890 -25.716 1.00 90.69 291 ALA A N 1
ATOM 2271 C CA . ALA A 1 291 ? 11.165 -9.829 -25.839 1.00 90.69 291 ALA A CA 1
ATOM 2272 C C . ALA A 1 291 ? 11.718 -8.594 -26.572 1.00 90.69 291 ALA A C 1
ATOM 2274 O O . ALA A 1 291 ? 11.038 -8.030 -27.427 1.00 90.69 291 ALA A O 1
ATOM 2275 N N . LEU A 1 292 ? 12.965 -8.201 -26.289 1.00 87.69 292 LEU A N 1
ATOM 2276 C CA . LEU A 1 292 ? 13.649 -7.116 -26.995 1.00 87.69 292 LEU A CA 1
ATOM 2277 C C . LEU A 1 292 ? 13.843 -7.441 -28.480 1.00 87.69 292 LEU A C 1
ATOM 2279 O O . LEU A 1 292 ? 13.565 -6.595 -29.324 1.00 87.69 292 LEU A O 1
ATOM 2283 N N . LEU A 1 293 ? 14.235 -8.671 -28.822 1.00 86.94 293 LEU A N 1
ATOM 2284 C CA . LEU A 1 293 ? 14.352 -9.116 -30.214 1.00 86.94 293 LEU A CA 1
ATOM 2285 C C . LEU A 1 293 ? 13.014 -9.063 -30.964 1.00 86.94 293 LEU A C 1
ATOM 2287 O O . LEU A 1 293 ? 12.964 -8.611 -32.110 1.00 86.94 293 LEU A O 1
ATOM 2291 N N . GLU A 1 294 ? 11.933 -9.516 -30.329 1.00 88.56 294 GLU A N 1
ATOM 2292 C CA . GLU A 1 294 ? 10.581 -9.473 -30.895 1.00 88.56 294 GLU A CA 1
ATOM 2293 C C . GLU A 1 294 ? 10.094 -8.030 -31.092 1.00 88.56 294 GLU A C 1
ATOM 2295 O O . GLU A 1 294 ? 9.557 -7.691 -32.152 1.00 88.56 294 GLU A O 1
ATOM 2300 N N . LEU A 1 295 ? 10.329 -7.159 -30.106 1.00 85.62 295 LEU A N 1
ATOM 2301 C CA . LEU A 1 295 ? 10.022 -5.733 -30.198 1.00 85.62 295 LEU A CA 1
ATOM 2302 C C . LEU A 1 295 ? 10.799 -5.093 -31.343 1.00 85.62 295 LEU A C 1
ATOM 2304 O O . LEU A 1 295 ? 10.194 -4.553 -32.260 1.00 85.62 295 LEU A O 1
ATOM 2308 N N . ARG A 1 296 ? 12.119 -5.268 -31.372 1.00 80.81 296 ARG A N 1
ATOM 2309 C CA . ARG A 1 296 ? 13.002 -4.733 -32.411 1.00 80.81 296 ARG A CA 1
ATOM 2310 C C . ARG A 1 296 ? 12.573 -5.148 -33.819 1.00 80.81 296 ARG A C 1
ATOM 2312 O O . ARG A 1 296 ? 12.577 -4.337 -34.741 1.00 80.81 296 ARG A O 1
ATOM 2319 N N . ASN A 1 297 ? 12.182 -6.409 -33.996 1.00 83.88 297 ASN A N 1
ATOM 2320 C CA . ASN A 1 297 ? 11.717 -6.915 -35.286 1.00 83.88 297 ASN A CA 1
ATOM 2321 C C . ASN A 1 297 ? 10.342 -6.369 -35.694 1.00 83.88 297 ASN A C 1
ATOM 2323 O O . ASN A 1 297 ? 10.068 -6.284 -36.887 1.00 83.88 297 ASN A O 1
ATOM 2327 N N . SER A 1 298 ? 9.495 -6.001 -34.732 1.00 85.94 298 SER A N 1
ATOM 2328 C CA . SER A 1 298 ? 8.151 -5.467 -34.982 1.00 85.94 298 SER A CA 1
ATOM 2329 C C . SER A 1 298 ? 8.082 -3.936 -35.003 1.00 85.94 298 SER A C 1
ATOM 2331 O O . SER A 1 298 ? 7.105 -3.385 -35.508 1.00 85.94 298 SER A O 1
ATOM 2333 N N . THR A 1 299 ? 9.117 -3.244 -34.521 1.00 83.69 299 THR A N 1
ATOM 2334 C CA . THR A 1 299 ? 9.222 -1.780 -34.502 1.00 83.69 299 THR A CA 1
ATOM 2335 C C . THR A 1 299 ? 10.350 -1.305 -35.421 1.00 83.69 299 THR A C 1
ATOM 2337 O O . THR A 1 299 ? 11.465 -1.010 -34.982 1.00 83.69 299 THR A O 1
ATOM 2340 N N . ARG A 1 300 ? 10.040 -1.252 -36.719 1.00 83.00 300 ARG A N 1
ATOM 2341 C CA . ARG A 1 300 ? 10.928 -0.801 -37.799 1.00 83.00 300 ARG A CA 1
ATOM 2342 C C . ARG A 1 300 ? 10.483 0.574 -38.306 1.00 83.00 300 ARG A C 1
ATOM 2344 O O . ARG A 1 300 ? 9.284 0.857 -38.338 1.00 83.00 300 ARG A O 1
ATOM 2351 N N . ASP A 1 301 ? 11.429 1.427 -38.678 1.00 81.94 301 ASP A N 1
ATOM 2352 C CA . ASP A 1 301 ? 11.156 2.681 -39.378 1.00 81.94 301 ASP A CA 1
ATOM 2353 C C . ASP A 1 301 ? 10.967 2.460 -40.891 1.00 81.94 301 ASP A C 1
ATOM 2355 O O . ASP A 1 301 ? 10.965 1.334 -41.390 1.00 81.94 301 ASP A O 1
ATOM 2359 N N . VAL A 1 302 ? 10.790 3.554 -41.636 1.00 84.19 302 VAL A N 1
ATOM 2360 C CA . VAL A 1 302 ? 10.597 3.530 -43.097 1.00 84.19 302 VAL A CA 1
ATOM 2361 C C . VAL A 1 302 ? 11.788 2.953 -43.873 1.00 84.19 302 VAL A C 1
ATOM 2363 O O . VAL A 1 302 ? 11.616 2.555 -45.021 1.00 84.19 302 VAL A O 1
ATOM 2366 N N . ASN A 1 303 ? 12.967 2.886 -43.251 1.00 85.44 303 ASN A N 1
ATOM 2367 C CA . ASN A 1 303 ? 14.199 2.341 -43.816 1.00 85.44 303 ASN A CA 1
ATOM 2368 C C . ASN A 1 303 ? 14.504 0.933 -43.270 1.00 85.44 303 ASN A C 1
ATOM 2370 O O . ASN A 1 303 ? 15.650 0.492 -43.327 1.00 85.44 303 ASN A O 1
ATOM 2374 N N . ASP A 1 304 ? 13.506 0.250 -42.698 1.00 81.56 304 ASP A N 1
ATOM 2375 C CA . ASP A 1 304 ? 13.636 -1.064 -42.052 1.00 81.56 304 ASP A CA 1
ATOM 2376 C C . ASP A 1 304 ? 14.661 -1.093 -40.896 1.00 81.56 304 ASP A C 1
ATOM 2378 O O . ASP A 1 304 ? 15.186 -2.140 -40.504 1.00 81.56 304 ASP A O 1
ATOM 2382 N N . THR A 1 305 ? 14.943 0.066 -40.297 1.00 79.75 305 THR A N 1
ATOM 2383 C CA . THR A 1 305 ? 15.839 0.186 -39.145 1.00 79.75 305 THR A CA 1
ATOM 2384 C C . THR A 1 305 ? 15.036 0.093 -37.855 1.00 79.75 305 THR A C 1
ATOM 2386 O O . THR A 1 305 ? 13.948 0.655 -37.739 1.00 79.75 305 THR A O 1
ATOM 2389 N N . ALA A 1 306 ? 15.554 -0.623 -36.859 1.00 78.69 306 ALA A N 1
ATOM 2390 C CA . ALA A 1 306 ? 14.911 -0.695 -35.553 1.00 78.69 306 ALA A CA 1
ATOM 2391 C C . ALA A 1 306 ? 14.792 0.696 -34.912 1.00 78.69 306 ALA A C 1
ATOM 2393 O O . ALA A 1 306 ? 15.773 1.443 -34.838 1.00 78.69 306 ALA A O 1
ATOM 2394 N N . THR A 1 307 ? 13.597 1.036 -34.430 1.00 80.56 307 THR A N 1
ATOM 2395 C CA . THR A 1 307 ? 13.349 2.322 -33.759 1.00 80.56 307 THR A CA 1
ATOM 2396 C C . THR A 1 307 ? 13.761 2.311 -32.290 1.00 80.56 307 THR A C 1
ATOM 2398 O O . THR A 1 307 ? 14.117 3.356 -31.754 1.00 80.56 307 THR A O 1
ATOM 2401 N N . ILE A 1 308 ? 13.737 1.142 -31.648 1.00 79.62 308 ILE A N 1
ATOM 2402 C CA . ILE A 1 308 ? 14.225 0.930 -30.284 1.00 79.62 308 ILE A CA 1
ATOM 2403 C C . ILE A 1 308 ? 15.709 0.571 -30.372 1.00 79.62 308 ILE A C 1
ATOM 2405 O O . ILE A 1 308 ? 16.058 -0.402 -31.039 1.00 79.62 308 ILE A O 1
ATOM 2409 N N . LYS A 1 309 ? 16.555 1.381 -29.732 1.00 76.88 309 LYS A N 1
ATOM 2410 C CA . LYS A 1 309 ? 18.024 1.217 -29.701 1.00 76.88 309 LYS A CA 1
ATOM 2411 C C . LYS A 1 309 ? 18.627 1.376 -28.303 1.00 76.88 309 LYS A C 1
ATOM 2413 O O . LYS A 1 309 ? 19.817 1.144 -28.102 1.00 76.88 309 LYS A O 1
ATOM 2418 N N . ASP A 1 310 ? 17.815 1.870 -27.372 1.00 80.94 310 ASP A N 1
ATOM 2419 C CA . ASP A 1 310 ? 18.222 2.275 -26.037 1.00 80.94 310 ASP A CA 1
ATOM 2420 C C . ASP A 1 310 ? 17.406 1.477 -25.012 1.00 80.94 310 ASP A C 1
ATOM 2422 O O . ASP A 1 310 ? 16.167 1.448 -25.049 1.00 80.94 310 ASP A O 1
ATOM 2426 N N . VAL A 1 311 ? 18.105 0.844 -24.069 1.00 82.88 311 VAL A N 1
ATOM 2427 C CA . VAL A 1 311 ? 17.493 0.059 -22.993 1.00 82.88 311 VAL A CA 1
ATOM 2428 C C . VAL A 1 311 ? 17.910 0.644 -21.650 1.00 82.88 311 VAL A C 1
ATOM 2430 O O . VAL A 1 311 ? 19.089 0.792 -21.327 1.00 82.88 311 VAL A O 1
ATOM 2433 N N . TYR A 1 312 ? 16.922 0.964 -20.827 1.00 84.19 312 TYR A N 1
ATOM 2434 C CA . TYR A 1 312 ? 17.132 1.423 -19.464 1.00 84.19 312 TYR A CA 1
ATOM 2435 C C . TYR A 1 312 ? 16.934 0.250 -18.502 1.00 84.19 312 TYR A C 1
ATOM 2437 O O . TYR A 1 312 ? 15.872 -0.371 -18.506 1.00 84.19 312 TYR A O 1
ATOM 2445 N N . VAL A 1 313 ? 17.931 -0.063 -17.669 1.00 85.94 313 VAL A N 1
ATOM 2446 C CA . VAL A 1 313 ? 17.875 -1.222 -16.766 1.00 85.94 313 VAL A CA 1
ATOM 2447 C C . VAL A 1 313 ? 17.929 -0.769 -15.311 1.00 85.94 313 VAL A C 1
ATOM 2449 O O . VAL A 1 313 ? 18.868 -0.111 -14.868 1.00 85.94 313 VAL A O 1
ATOM 2452 N N . SER A 1 314 ? 16.926 -1.179 -14.540 1.00 84.75 314 SER A N 1
ATOM 2453 C CA . SER A 1 314 ? 16.891 -1.033 -13.088 1.00 84.75 314 SER A CA 1
ATOM 2454 C C . SER A 1 314 ? 17.160 -2.389 -12.434 1.00 84.75 314 SER A C 1
ATOM 2456 O O . SER A 1 314 ? 16.400 -3.336 -12.640 1.00 84.75 314 SER A O 1
ATOM 2458 N N . CYS A 1 315 ? 18.247 -2.496 -11.667 1.00 84.25 315 CYS A N 1
ATOM 2459 C CA . CYS A 1 315 ? 18.639 -3.714 -10.953 1.00 84.25 315 CYS A CA 1
ATOM 2460 C C . CYS A 1 315 ? 19.505 -3.360 -9.741 1.00 84.25 315 CYS A C 1
ATOM 2462 O O . CYS A 1 315 ? 20.434 -2.567 -9.866 1.00 84.25 315 CYS A O 1
ATOM 2464 N N . GLY A 1 316 ? 19.265 -3.985 -8.587 1.00 77.69 316 GLY A N 1
ATOM 2465 C CA . GLY A 1 316 ? 20.102 -3.805 -7.394 1.00 77.69 316 GLY A CA 1
ATOM 2466 C C . GLY A 1 316 ? 21.428 -4.578 -7.397 1.00 77.69 316 GLY A C 1
ATOM 2467 O O . GLY A 1 316 ? 22.121 -4.577 -6.382 1.00 77.69 316 GLY A O 1
ATOM 2468 N N . ASN A 1 317 ? 21.769 -5.285 -8.483 1.00 83.38 317 ASN A N 1
ATOM 2469 C CA . ASN A 1 317 ? 23.012 -6.051 -8.621 1.00 83.38 317 ASN A CA 1
ATOM 2470 C C . ASN A 1 317 ? 23.789 -5.618 -9.883 1.00 83.38 317 ASN A C 1
ATOM 2472 O O . ASN A 1 317 ? 23.391 -5.999 -10.988 1.00 83.38 317 ASN A O 1
ATOM 2476 N N . PRO A 1 318 ? 24.919 -4.898 -9.735 1.00 82.06 318 PRO A N 1
ATOM 2477 C CA . PRO A 1 318 ? 25.739 -4.452 -10.863 1.00 82.06 318 PRO A CA 1
ATOM 2478 C C . PRO A 1 318 ? 26.236 -5.591 -11.760 1.00 82.06 318 PRO A C 1
ATOM 2480 O O . PRO A 1 318 ? 26.185 -5.477 -12.982 1.00 82.06 318 PRO A O 1
ATOM 2483 N N . SER A 1 319 ? 26.646 -6.728 -11.188 1.00 87.81 319 SER A N 1
ATOM 2484 C CA . SER A 1 319 ? 27.121 -7.872 -11.977 1.00 87.81 319 SER A CA 1
ATOM 2485 C C . SER A 1 319 ? 26.021 -8.443 -12.871 1.00 87.81 319 SER A C 1
ATOM 2487 O O . SER A 1 319 ? 26.288 -8.829 -14.003 1.00 87.81 319 SER A O 1
ATOM 2489 N N . ALA A 1 320 ? 24.769 -8.443 -12.401 1.00 88.44 320 ALA A N 1
ATOM 2490 C CA . ALA A 1 320 ? 23.633 -8.883 -13.208 1.00 88.44 320 ALA A CA 1
ATOM 2491 C C . ALA A 1 320 ? 23.360 -7.940 -14.392 1.00 88.44 320 ALA A C 1
ATOM 2493 O O . ALA A 1 320 ? 22.982 -8.405 -15.465 1.00 88.44 320 ALA A O 1
ATOM 2494 N N . ILE A 1 321 ? 23.575 -6.630 -14.212 1.00 86.56 321 ILE A N 1
ATOM 2495 C CA . ILE A 1 321 ? 23.474 -5.641 -15.296 1.00 86.56 321 ILE A CA 1
ATOM 2496 C C . ILE A 1 321 ? 24.556 -5.900 -16.347 1.00 86.56 321 ILE A C 1
ATOM 2498 O O . ILE A 1 321 ? 24.246 -5.897 -17.534 1.00 86.56 321 ILE A O 1
ATOM 2502 N N . LEU A 1 322 ? 25.798 -6.161 -15.923 1.00 88.75 322 LEU A N 1
ATOM 2503 C CA . LEU A 1 322 ? 26.906 -6.470 -16.834 1.00 88.75 322 LEU A CA 1
ATOM 2504 C C . LEU A 1 322 ? 26.624 -7.727 -17.660 1.00 88.75 322 LEU A C 1
ATOM 2506 O O . LEU A 1 322 ? 26.683 -7.672 -18.883 1.00 88.75 322 LEU A O 1
ATOM 2510 N N . THR A 1 323 ? 26.207 -8.821 -17.017 1.00 91.00 323 THR A N 1
ATOM 2511 C CA . THR A 1 323 ? 25.832 -10.051 -17.732 1.00 91.00 323 THR A CA 1
ATOM 2512 C C . THR A 1 323 ? 24.689 -9.812 -18.720 1.00 91.00 323 THR A C 1
ATOM 2514 O O . THR A 1 323 ? 24.683 -10.369 -19.817 1.00 91.00 323 THR A O 1
ATOM 2517 N N . PHE A 1 324 ? 23.709 -8.977 -18.359 1.00 90.62 324 PHE A N 1
ATOM 2518 C CA . PHE A 1 324 ? 22.624 -8.644 -19.276 1.00 90.62 324 PHE A CA 1
ATOM 2519 C C . PHE A 1 324 ? 23.110 -7.794 -20.458 1.00 90.62 324 PHE A C 1
ATOM 2521 O O . PHE A 1 324 ? 22.723 -8.064 -21.590 1.00 90.62 324 PHE A O 1
ATOM 2528 N N . ARG A 1 325 ? 24.006 -6.827 -20.227 1.00 87.19 325 ARG A N 1
ATOM 2529 C CA . ARG A 1 325 ? 24.634 -6.019 -21.283 1.00 87.19 325 ARG A CA 1
ATOM 2530 C C . ARG A 1 325 ? 25.396 -6.887 -22.281 1.00 87.19 325 ARG A C 1
ATOM 2532 O O . ARG A 1 325 ? 25.122 -6.791 -23.470 1.00 87.19 325 ARG A O 1
ATOM 2539 N N . GLU A 1 326 ? 26.267 -7.774 -21.805 1.00 89.94 326 GLU A N 1
ATOM 2540 C CA . GLU A 1 326 ? 27.045 -8.698 -22.649 1.00 89.94 326 GLU A CA 1
ATOM 2541 C C . GLU A 1 326 ? 26.139 -9.561 -23.544 1.00 89.94 326 GLU A C 1
ATOM 2543 O O . GLU A 1 326 ? 26.473 -9.872 -24.685 1.00 89.94 326 GLU A O 1
ATOM 2548 N N . LYS A 1 327 ? 24.946 -9.924 -23.052 1.00 88.81 327 LYS A N 1
ATOM 2549 C CA . LYS A 1 327 ? 23.949 -10.670 -23.831 1.00 88.81 327 LYS A CA 1
ATOM 2550 C C . LYS A 1 327 ? 23.290 -9.824 -24.929 1.00 88.81 327 LYS A C 1
ATOM 2552 O O . LYS A 1 327 ? 22.870 -10.382 -25.943 1.00 88.81 327 LYS A O 1
ATOM 2557 N N . LEU A 1 328 ? 23.167 -8.511 -24.728 1.00 86.12 328 LEU A N 1
ATOM 2558 C CA . LEU A 1 328 ? 22.542 -7.581 -25.673 1.00 86.12 328 LEU A CA 1
ATOM 2559 C C . LEU A 1 328 ? 23.530 -6.984 -26.688 1.00 86.12 328 LEU A C 1
ATOM 2561 O O . LEU A 1 328 ? 23.105 -6.638 -27.786 1.00 86.12 328 LEU A O 1
ATOM 2565 N N . GLU A 1 329 ? 24.826 -6.912 -26.378 1.00 82.69 329 GLU A N 1
ATOM 2566 C CA . GLU A 1 329 ? 25.857 -6.355 -27.273 1.00 82.69 329 GLU A CA 1
ATOM 2567 C C . GLU A 1 329 ? 25.848 -6.949 -28.697 1.00 82.69 329 GLU A C 1
ATOM 2569 O O . GLU A 1 329 ? 25.818 -6.174 -29.658 1.00 82.69 329 GLU A O 1
ATOM 2574 N N . PRO A 1 330 ? 25.760 -8.284 -28.899 1.00 82.50 330 PRO A N 1
ATOM 2575 C CA . PRO A 1 330 ? 25.689 -8.870 -30.243 1.00 82.50 330 PRO A CA 1
ATOM 2576 C C . PRO A 1 330 ? 24.448 -8.450 -31.041 1.00 82.50 330 PRO A C 1
ATOM 2578 O O . PRO A 1 330 ? 24.371 -8.682 -32.247 1.00 82.50 330 PRO A O 1
ATOM 2581 N N . LEU A 1 331 ? 23.446 -7.871 -30.375 1.00 74.25 331 LEU A N 1
ATOM 2582 C CA . LEU A 1 331 ? 22.216 -7.391 -30.991 1.00 74.25 331 LEU A CA 1
ATOM 2583 C C . LEU A 1 331 ? 22.337 -5.939 -31.481 1.00 74.25 331 LEU A C 1
ATOM 2585 O O . LEU A 1 331 ? 21.390 -5.439 -32.084 1.00 74.25 331 LEU A O 1
ATOM 2589 N N . GLY A 1 332 ? 23.475 -5.272 -31.270 1.00 65.88 332 GLY A N 1
ATOM 2590 C CA . GLY A 1 332 ? 23.672 -3.870 -31.648 1.00 65.88 332 GLY A CA 1
ATOM 2591 C C . GLY A 1 332 ? 22.978 -2.870 -30.715 1.00 65.88 332 GLY A C 1
ATOM 2592 O O . GLY A 1 332 ? 22.944 -1.679 -31.021 1.00 65.88 332 GLY A O 1
ATOM 2593 N N . GLU A 1 333 ? 22.443 -3.333 -29.579 1.00 57.25 333 GLU A N 1
ATOM 2594 C CA . GLU A 1 333 ? 21.904 -2.483 -28.513 1.00 57.25 333 GLU A CA 1
ATOM 2595 C C . GLU A 1 333 ? 23.085 -1.803 -27.812 1.00 57.25 333 GLU A C 1
ATOM 2597 O O . GLU A 1 333 ? 23.794 -2.406 -27.008 1.00 57.25 333 GLU A O 1
ATOM 2602 N N . THR A 1 334 ? 23.367 -0.558 -28.187 1.00 49.81 334 THR A N 1
ATOM 2603 C CA . THR A 1 334 ? 24.669 0.062 -27.904 1.00 49.81 334 THR A CA 1
ATOM 2604 C C . THR A 1 334 ? 24.716 0.772 -26.553 1.00 49.81 334 THR A C 1
ATOM 2606 O O . THR A 1 334 ? 25.784 1.221 -26.139 1.00 49.81 334 THR A O 1
ATOM 2609 N N . ARG A 1 335 ? 23.579 0.932 -25.858 1.00 52.31 335 ARG A N 1
ATOM 2610 C CA . ARG A 1 335 ? 23.506 1.758 -24.643 1.00 52.31 335 ARG A CA 1
ATOM 2611 C C . ARG A 1 335 ? 22.548 1.174 -23.610 1.00 52.31 335 ARG A C 1
ATOM 2613 O O . ARG A 1 335 ? 21.333 1.335 -23.686 1.00 52.31 335 ARG A O 1
ATOM 2620 N N . SER A 1 336 ? 23.122 0.512 -22.608 1.00 45.34 336 SER A N 1
ATOM 2621 C CA . SER A 1 336 ? 22.419 0.167 -21.371 1.00 45.34 336 SER A CA 1
ATOM 2622 C C . SER A 1 336 ? 22.680 1.249 -20.322 1.00 45.34 336 SER A C 1
ATOM 2624 O O . SER A 1 336 ? 23.839 1.474 -19.959 1.00 45.34 336 SER A O 1
ATOM 2626 N N . PHE A 1 337 ? 21.632 1.881 -19.804 1.00 46.81 337 PHE A N 1
ATOM 2627 C CA . PHE A 1 337 ? 21.757 2.839 -18.702 1.00 46.81 337 PHE A CA 1
ATOM 2628 C C . PHE A 1 337 ? 21.570 2.142 -17.355 1.00 46.81 337 PHE A C 1
ATOM 2630 O O . PHE A 1 337 ? 20.641 1.353 -17.177 1.00 46.81 337 PHE A O 1
ATOM 2637 N N . GLU A 1 338 ? 22.469 2.447 -16.422 1.00 45.38 338 GLU A N 1
ATOM 2638 C CA . GLU A 1 338 ? 22.537 1.872 -15.082 1.00 45.38 338 GLU A CA 1
ATOM 2639 C C . GLU A 1 338 ? 21.952 2.856 -14.066 1.00 45.38 338 GLU A C 1
ATOM 2641 O O . GLU A 1 338 ? 22.422 3.987 -13.935 1.00 45.38 338 GLU A O 1
ATOM 2646 N N . ILE A 1 339 ? 20.967 2.411 -13.285 1.00 44.00 339 ILE A N 1
ATOM 2647 C CA . ILE A 1 339 ? 20.743 2.991 -11.959 1.00 44.00 339 ILE A CA 1
ATOM 2648 C C . ILE A 1 339 ? 21.225 1.984 -10.938 1.00 44.00 339 ILE A C 1
ATOM 2650 O O . ILE A 1 339 ? 20.739 0.856 -10.902 1.00 44.00 339 ILE A O 1
ATOM 2654 N N . ARG A 1 340 ? 22.170 2.426 -10.106 1.00 40.06 340 ARG A N 1
ATOM 2655 C CA . ARG A 1 340 ? 22.658 1.698 -8.939 1.00 40.06 340 ARG A CA 1
ATOM 2656 C C . ARG A 1 340 ? 21.732 1.951 -7.755 1.00 40.06 340 ARG A C 1
ATOM 2658 O O . ARG A 1 340 ? 21.671 3.079 -7.275 1.00 40.06 340 ARG A O 1
ATOM 2665 N N . PRO A 1 341 ? 21.077 0.918 -7.214 1.00 38.47 341 PRO A N 1
ATOM 2666 C CA . PRO A 1 341 ? 20.719 0.928 -5.811 1.00 38.47 341 PRO A CA 1
ATOM 2667 C C . PRO A 1 341 ? 21.394 -0.252 -5.111 1.00 38.47 341 PRO A C 1
ATOM 2669 O O . PRO A 1 341 ? 20.912 -1.376 -5.213 1.00 38.47 341 PRO A O 1
ATOM 2672 N N . LYS A 1 342 ? 22.491 0.012 -4.388 1.00 33.06 342 LYS A N 1
ATOM 2673 C CA . LYS A 1 342 ? 22.838 -0.612 -3.092 1.00 33.06 342 LYS A CA 1
ATOM 2674 C C . LYS A 1 342 ? 24.241 -0.178 -2.648 1.00 33.06 342 LYS A C 1
ATOM 2676 O O . LYS A 1 342 ? 25.234 -0.549 -3.264 1.00 33.06 342 LYS A O 1
ATOM 2681 N N . GLY A 1 343 ? 24.271 0.578 -1.554 1.00 29.80 343 GLY A N 1
ATOM 2682 C CA . GLY A 1 343 ? 25.454 1.075 -0.854 1.00 29.80 343 GLY A CA 1
ATOM 2683 C C . GLY A 1 343 ? 25.186 2.506 -0.396 1.00 29.80 343 GLY A C 1
ATOM 2684 O O . GLY A 1 343 ? 25.104 3.382 -1.245 1.00 29.80 343 GLY A O 1
ATOM 2685 N N . ASP A 1 344 ? 25.002 2.703 0.907 1.00 29.56 344 ASP A N 1
ATOM 2686 C CA . ASP A 1 344 ? 24.780 3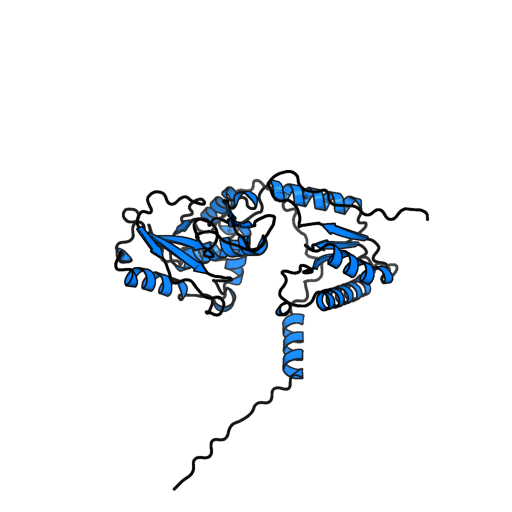.982 1.601 1.00 29.56 344 ASP A CA 1
ATOM 2687 C C . ASP A 1 344 ? 23.397 4.640 1.439 1.00 29.56 344 ASP A C 1
ATOM 2689 O O . ASP A 1 344 ? 23.190 5.567 0.661 1.00 29.56 344 ASP A O 1
ATOM 2693 N N . TYR A 1 345 ? 22.445 4.217 2.278 1.00 37.06 345 TYR A N 1
ATOM 2694 C CA . TYR A 1 345 ? 21.378 5.114 2.738 1.00 37.06 345 TYR A CA 1
ATOM 2695 C C . TYR A 1 345 ? 21.360 5.186 4.271 1.00 37.06 345 TYR A C 1
ATOM 2697 O O . TYR A 1 345 ? 20.311 5.124 4.907 1.00 37.06 345 TYR A O 1
ATOM 2705 N N . GLY A 1 346 ? 22.516 5.495 4.858 1.00 27.47 346 GLY A N 1
ATOM 2706 C CA . GLY A 1 346 ? 22.527 6.594 5.813 1.00 27.47 346 GLY A CA 1
ATOM 2707 C C . GLY A 1 346 ? 22.203 7.865 5.029 1.00 27.47 346 GLY A C 1
ATOM 2708 O O . GLY A 1 346 ? 22.812 8.116 3.996 1.00 27.47 346 GLY A O 1
ATOM 2709 N N . ILE A 1 347 ? 21.203 8.639 5.447 1.00 33.41 347 ILE A N 1
ATOM 2710 C CA . ILE A 1 347 ? 20.782 9.877 4.775 1.00 33.41 347 ILE A CA 1
ATOM 2711 C C . ILE A 1 347 ? 21.990 10.821 4.621 1.00 33.41 347 ILE A C 1
ATOM 2713 O O . ILE A 1 347 ? 22.290 11.589 5.533 1.00 33.41 347 ILE A O 1
ATOM 2717 N N . ARG A 1 348 ? 22.687 10.761 3.480 1.00 24.20 348 ARG A N 1
ATOM 2718 C CA . ARG A 1 348 ? 23.641 11.754 2.972 1.00 24.20 348 ARG A CA 1
ATOM 2719 C C . ARG A 1 348 ? 23.998 11.425 1.517 1.00 24.20 348 ARG A C 1
ATOM 2721 O O . ARG A 1 348 ? 24.592 10.400 1.245 1.00 24.20 348 ARG A O 1
ATOM 2728 N N . GLU A 1 349 ? 23.583 12.344 0.644 1.00 23.34 349 GLU A N 1
ATOM 2729 C CA . GLU A 1 349 ? 23.882 12.496 -0.793 1.00 23.34 349 GLU A CA 1
ATOM 2730 C C . GLU A 1 349 ? 23.587 11.311 -1.746 1.00 23.34 349 GLU A C 1
ATOM 2732 O O . GLU A 1 349 ? 24.130 10.224 -1.600 1.00 23.34 349 GLU A O 1
ATOM 2737 N N . PRO A 1 350 ? 22.730 11.498 -2.773 1.00 31.67 350 PRO A N 1
ATOM 2738 C CA . PRO A 1 350 ? 22.478 10.457 -3.763 1.00 31.67 350 PRO A CA 1
ATOM 2739 C C . PRO A 1 350 ? 23.700 10.255 -4.671 1.00 31.67 350 PRO A C 1
ATOM 2741 O O . PRO A 1 350 ? 24.151 11.183 -5.343 1.00 31.67 350 PRO A O 1
ATOM 2744 N N . GLY A 1 351 ? 24.196 9.016 -4.710 1.00 26.55 351 GLY A N 1
ATOM 2745 C CA . GLY A 1 351 ? 25.238 8.569 -5.628 1.00 26.55 351 GLY A CA 1
ATOM 2746 C C . GLY A 1 351 ? 24.894 8.842 -7.096 1.00 26.55 351 GLY A C 1
ATOM 2747 O O . GLY A 1 351 ? 23.760 8.683 -7.549 1.00 26.55 351 GLY A O 1
ATOM 2748 N N . VAL A 1 352 ? 25.914 9.273 -7.830 1.00 27.56 352 VAL A N 1
ATOM 2749 C CA . VAL A 1 352 ? 25.873 9.692 -9.233 1.00 27.56 352 VAL A CA 1
ATOM 2750 C C . VAL A 1 352 ? 25.492 8.521 -10.151 1.00 27.56 352 VAL A C 1
ATOM 2752 O O . VAL A 1 352 ? 26.095 7.445 -10.097 1.00 27.56 352 VAL A O 1
ATOM 2755 N N . CYS A 1 353 ? 24.510 8.749 -11.031 1.00 31.12 353 CYS A N 1
ATOM 2756 C CA . CYS A 1 353 ? 24.241 7.896 -12.191 1.00 31.12 353 CYS A CA 1
ATOM 2757 C C . CYS A 1 353 ? 25.489 7.879 -13.086 1.00 31.12 353 CYS A C 1
ATOM 2759 O O . CYS A 1 353 ? 25.892 8.918 -13.605 1.00 31.12 353 CYS A O 1
ATOM 2761 N N . GLY A 1 354 ? 26.129 6.720 -13.236 1.00 28.38 354 GLY A N 1
ATOM 2762 C CA . GLY A 1 354 ? 27.306 6.578 -14.088 1.00 28.38 354 GLY A CA 1
ATOM 2763 C C . GLY A 1 354 ? 26.902 6.458 -15.555 1.00 28.38 354 GLY A C 1
ATOM 2764 O O . GLY A 1 354 ? 26.248 5.491 -15.934 1.00 28.38 354 GLY A O 1
ATOM 2765 N N . LEU A 1 355 ? 27.311 7.426 -16.373 1.00 29.33 355 LEU A N 1
ATOM 2766 C CA . LEU A 1 355 ? 27.408 7.277 -17.823 1.00 29.33 355 LEU A CA 1
ATOM 2767 C C . LEU A 1 355 ? 28.682 6.484 -18.123 1.00 29.33 355 LEU A C 1
ATOM 2769 O O . LEU A 1 355 ? 29.773 6.922 -17.766 1.00 29.33 355 LEU A O 1
ATOM 2773 N N . LEU A 1 356 ? 28.557 5.332 -18.777 1.00 28.61 356 LEU A N 1
ATOM 2774 C CA . LEU A 1 356 ? 29.699 4.714 -19.442 1.00 28.61 356 LEU A CA 1
ATOM 2775 C C . LEU A 1 356 ? 29.762 5.302 -20.850 1.00 28.61 356 LEU A C 1
ATOM 2777 O O . LEU A 1 356 ? 28.921 5.001 -21.697 1.00 28.61 356 LEU A O 1
ATOM 2781 N N . HIS A 1 357 ? 30.720 6.199 -21.071 1.00 25.64 357 HIS A N 1
ATOM 2782 C CA . HIS A 1 357 ? 31.097 6.618 -22.412 1.00 25.64 357 HIS A CA 1
ATOM 2783 C C . HIS A 1 357 ? 31.792 5.443 -23.104 1.00 25.64 357 HIS A C 1
ATOM 2785 O O . HIS A 1 357 ? 32.781 4.922 -22.593 1.00 25.64 357 HIS A O 1
ATOM 2791 N N . GLY A 1 358 ? 31.260 5.020 -24.251 1.00 25.20 358 GLY A N 1
ATOM 2792 C CA . GLY A 1 358 ? 32.099 4.401 -25.270 1.00 25.20 358 GLY A CA 1
ATOM 2793 C C . GLY A 1 358 ? 32.953 5.511 -25.869 1.00 25.20 358 GLY A C 1
ATOM 2794 O O . GLY A 1 358 ? 32.400 6.529 -26.290 1.00 25.20 358 GLY A O 1
ATOM 2795 N N . ASP A 1 359 ? 34.271 5.349 -25.810 1.00 23.38 359 ASP A N 1
ATOM 2796 C CA . ASP A 1 359 ? 35.215 6.268 -26.440 1.00 23.38 359 ASP A CA 1
ATOM 2797 C C . ASP A 1 359 ? 34.963 6.294 -27.961 1.00 23.38 359 ASP A C 1
ATOM 2799 O O . ASP A 1 359 ? 34.840 5.220 -28.561 1.00 23.38 359 ASP A O 1
ATOM 2803 N N . PRO A 1 360 ? 34.856 7.480 -28.585 1.00 25.02 360 PRO A N 1
ATOM 2804 C CA . PRO A 1 360 ? 34.770 7.644 -30.025 1.00 25.02 360 PRO A CA 1
ATOM 2805 C C . PRO A 1 360 ? 36.185 7.803 -30.594 1.00 25.02 360 PRO A C 1
ATOM 2807 O O . PRO A 1 360 ? 36.631 8.904 -30.895 1.00 25.02 360 PRO A O 1
ATOM 2810 N N . ASP A 1 361 ? 36.893 6.688 -30.674 1.00 29.14 361 ASP A N 1
ATOM 2811 C CA . ASP A 1 361 ? 37.873 6.422 -31.726 1.00 29.14 361 ASP A CA 1
ATOM 2812 C C . ASP A 1 361 ? 37.416 5.055 -32.281 1.00 29.14 361 ASP A C 1
ATOM 2814 O O . ASP A 1 361 ? 37.846 4.009 -31.793 1.00 29.14 361 ASP A O 1
ATOM 2818 N N . GLU A 1 362 ? 36.380 4.947 -33.122 1.00 25.88 362 GLU A N 1
ATOM 2819 C CA . GLU A 1 362 ? 36.103 5.648 -34.398 1.00 25.88 362 GLU A CA 1
ATOM 2820 C C . GLU A 1 362 ? 35.109 6.822 -34.403 1.00 25.88 362 GLU A C 1
ATOM 2822 O O . GLU A 1 362 ? 34.057 6.760 -33.719 1.00 25.88 362 GLU A O 1
#

Secondary structure (DSSP, 8-state):
--PPP---------HHHHHHHHHHHHHS-PPP-TTS----------PPP-GGG-HHHHHHHHHS---TTEEEEEE-SBSTTS-EE-SSHHHHHHHHHHHHHHHHHTT-EEEPPEEEEPPSS-TT---EEE-GGGTB-HHHHHHHHHHH-TT--EE-TT--TT--EEEEPPPPPTTSPPB-TTHHHHHHHHHHHHHSS--GGG-BTTB-EEEEEE-SS--B-HHHHT-HHHHHHHHHH--B-HHHHHHHHHHHHHHHTT--S-EEEEE---STTS-GGG--HHHHHHHHHHHHHHHHHH-B-TTS-BS--EEEEE-S-HHHHHHHHHHHGGGT--EEEEE---S--SSS-PPP----PPP---

pLDDT: mean 79.17, std 23.5, range [23.34, 98.81]

Sequence (362 aa):
MLGRYTVVFYIVIPLAAITTLYAVLFRLDRPPRSQDLFLSPLLSSSEPLSGSEFPSLRHLCNETDWTEGLWLQCHNNVGPSKTAMRGGLSNLGNRMQTCVRLAISAGAGVIIPTFATRSDSDLLKYETEECPESLFDTEHYQQALSVACPQLNVRACKDTKGLDTTIDAKFRKYLDPSHSNGTFRALIDDTIAESGVITRPEISAKRPVRILYGDPFLAWNYTAAAETDVKNGLFRTLKYNKRLFELGGQVFAALKQTISGPVVAIHLRGETDWPGGFGRLDIQIDLYTQALLELRNSTRDVNDTATIKDVYVSCGNPSAILTFREKLEPLGETRSFEIRPKGDYGIREPGVCGLLHGDPDE

Foldseek 3Di:
DDDDDDDDDDPCPDPVNVVVVVVVVVVVPPPPDPPPPPPPPPPPPPPQQALVLQVLLQVLLVPFDAQAQEEEQEAALAFPVRRAHDDPPVQLLLVQLVQLVLCSLQNHAYERTWHFDADLVGRVHRHHIGFCQVWWDVVLLQSLCCNNRVSHHYHYHPPCPPQPAEFEFDAAEPPHDADAHPPSNVSVQVSQVVVVPDHRVRRHNNHHHYYYYYYNGRNYDCPVRVNPSSSVSSSVSIDTHPVVVVVVVVVVVVVVVPDDADEAEDEQEQDPPDDVVVDHLVRSLVVVLVVVVVQQQVQADPVRGGRYQHYEYEYQDPVSQVVSVVVCVVVNSPYYWDDYPGHDPPPDDDDDRDDDDDDPPD

Radius of gyration: 24.93 Å; chains: 1; bounding box: 60×83×71 Å